Protein AF-A0A7G2C3U4-F1 (afdb_monomer_lite)

InterPro domains:
  IPR032727 Flagellar C1a complex subunit C1a-32 [PF14769] (6-102)
  IPR032727 Flagellar C1a complex subunit C1a-32 [PTHR28457] (1-211)

pLDDT: mean 83.48, std 14.27, range [34.28, 95.75]

Radius of gyration: 36.9 Å; chains: 1; bounding box: 102×86×63 Å

Foldseek 3Di:
DVVLVVLLVLCVVVVHDPLLSVVLSVLVVVLLVCCQVVVDDLVRSVVSSVVVVVQAQDDDPPRYDNRDDPVRSVSSSVVCVVPVSVCVVVSNVPRHDDDDDDDDDDDVVVVPPPPDPDDDPVPDDPPVVVVVVVVVVVVVVVVVVVVVVVVVVVVVVVVVVCVVDPNPPPDDPVRNVVVVVVVVVVVVVVVVVVVVVVVVVVVVVVVCVVVVPDDDDDDDDDDDD

Organism: NCBI:txid59799

Sequence (225 aa):
MDLLSHLILFAKAHQMSAEKTSTLVALVREVHLVSMEKRYTRVASYDHLRALMIQHSVPRPPFCAAIFDVTDVQDIDEYLLSTYYRHYKLYAYVFMKPQTLTVKSLTVEAITESPPPLPALSTAIPEEEWRTKMEERERGKEEARIEQFLKESEKLEEARRREAGLNNGDYSDGVKEQLESIRSAVQAKSLDRLDQIEQKLSEIEAQVKETGGGNKPMSKAGKKK

Structure (mmCIF, N/CA/C/O backbone):
data_AF-A0A7G2C3U4-F1
#
_entry.id   AF-A0A7G2C3U4-F1
#
loop_
_atom_site.group_PDB
_atom_site.id
_atom_site.type_symbol
_atom_site.label_atom_id
_atom_site.label_alt_id
_atom_site.label_comp_id
_atom_site.label_asym_id
_atom_site.label_entity_id
_atom_site.label_seq_id
_atom_site.pdbx_PDB_ins_code
_atom_site.Cartn_x
_atom_site.Cartn_y
_atom_site.Cartn_z
_atom_site.occupancy
_atom_site.B_iso_or_equiv
_atom_site.auth_seq_id
_atom_site.auth_comp_id
_atom_site.auth_asym_id
_atom_site.auth_atom_id
_atom_site.pdbx_PDB_model_num
ATOM 1 N N . MET A 1 1 ? -6.077 20.995 6.882 1.00 58.97 1 MET A N 1
ATOM 2 C CA . MET A 1 1 ? -6.745 21.133 8.193 1.00 58.97 1 MET A CA 1
ATOM 3 C C . MET A 1 1 ? -8.174 20.629 8.158 1.00 58.97 1 MET A C 1
ATOM 5 O O . MET A 1 1 ? -8.548 19.921 9.078 1.00 58.97 1 MET A O 1
ATOM 9 N N . ASP A 1 2 ? -8.918 20.888 7.081 1.00 83.31 2 ASP A N 1
ATOM 10 C CA . ASP A 1 2 ? -10.341 20.545 7.030 1.00 83.31 2 ASP A CA 1
ATOM 11 C C . ASP A 1 2 ? -10.654 19.032 7.065 1.00 83.31 2 ASP A C 1
ATOM 13 O O . ASP A 1 2 ? -11.657 18.605 7.621 1.00 83.31 2 ASP A O 1
ATOM 17 N N . LEU A 1 3 ? -9.758 18.180 6.551 1.00 87.62 3 LEU A N 1
ATOM 18 C CA . LEU A 1 3 ? -9.926 16.721 6.622 1.00 87.62 3 LEU A CA 1
ATOM 19 C C . LEU A 1 3 ? -10.006 16.205 8.070 1.00 87.62 3 LEU A C 1
ATOM 21 O O . LEU A 1 3 ? -10.858 15.384 8.392 1.00 87.62 3 LEU A O 1
ATOM 25 N N . LEU A 1 4 ? -9.112 16.680 8.944 1.00 90.81 4 LEU A N 1
ATOM 26 C CA . LEU A 1 4 ? -9.012 16.177 10.316 1.00 90.81 4 LEU A CA 1
ATOM 27 C C . LEU A 1 4 ? -10.152 16.702 11.195 1.00 90.81 4 LEU A C 1
ATOM 29 O O . LEU A 1 4 ? -10.641 15.969 12.049 1.00 90.81 4 LEU A O 1
ATOM 33 N N . SER A 1 5 ? -10.617 17.936 10.970 1.00 92.31 5 SER A N 1
ATOM 34 C CA . SER A 1 5 ? -11.796 18.470 11.663 1.00 92.31 5 SER A CA 1
ATOM 35 C C . SER A 1 5 ? -13.056 17.681 11.314 1.00 92.31 5 SER A C 1
ATOM 37 O O . SER A 1 5 ? -13.796 17.295 12.217 1.00 92.31 5 SER A O 1
ATOM 39 N N . HIS A 1 6 ? -13.273 17.380 10.032 1.00 92.50 6 HIS A N 1
ATOM 40 C CA . HIS A 1 6 ? -14.411 16.570 9.595 1.00 92.50 6 HIS A CA 1
ATOM 41 C C . HIS A 1 6 ? -14.351 15.132 10.129 1.00 92.50 6 HIS A C 1
ATOM 43 O O . HIS A 1 6 ? -15.380 14.596 10.534 1.00 92.50 6 HIS A O 1
ATOM 49 N N . LEU A 1 7 ? -13.155 14.545 10.232 1.00 93.56 7 LEU A N 1
ATOM 50 C CA . LEU A 1 7 ? -12.956 13.217 10.818 1.00 93.56 7 LEU A CA 1
ATOM 51 C C . LEU A 1 7 ? -13.330 13.174 12.311 1.00 93.56 7 LEU A C 1
ATOM 53 O O . LEU A 1 7 ? -13.982 12.236 12.763 1.00 93.56 7 LEU A O 1
ATOM 57 N N . ILE A 1 8 ? -12.973 14.211 13.077 1.00 94.12 8 ILE A N 1
ATOM 58 C CA . ILE A 1 8 ? -13.351 14.324 14.496 1.00 94.12 8 ILE A CA 1
ATOM 59 C C . ILE A 1 8 ? -14.867 14.523 14.643 1.00 94.12 8 ILE A C 1
ATOM 61 O O . ILE A 1 8 ? -15.481 13.951 15.543 1.00 94.12 8 ILE A O 1
ATOM 65 N N . LEU A 1 9 ? -15.491 15.307 13.756 1.00 94.50 9 LEU A N 1
ATOM 66 C CA . LEU A 1 9 ? -16.949 15.469 13.734 1.00 94.50 9 LEU A CA 1
ATOM 67 C C . LEU A 1 9 ? -17.663 14.146 13.431 1.00 94.50 9 LEU A C 1
ATOM 69 O O . LEU A 1 9 ? -18.648 13.829 14.094 1.00 94.50 9 LEU A O 1
ATOM 73 N N . PHE A 1 10 ? -17.144 13.363 12.484 1.00 94.62 10 PHE A N 1
ATOM 74 C CA . PHE A 1 10 ? -17.640 12.022 12.174 1.00 94.62 10 PHE A CA 1
ATOM 75 C C . PHE A 1 10 ? -17.552 11.089 13.390 1.00 94.62 10 PHE A C 1
ATOM 77 O O . PHE A 1 10 ? -18.560 10.491 13.773 1.00 94.62 10 PHE A O 1
ATOM 84 N N . ALA A 1 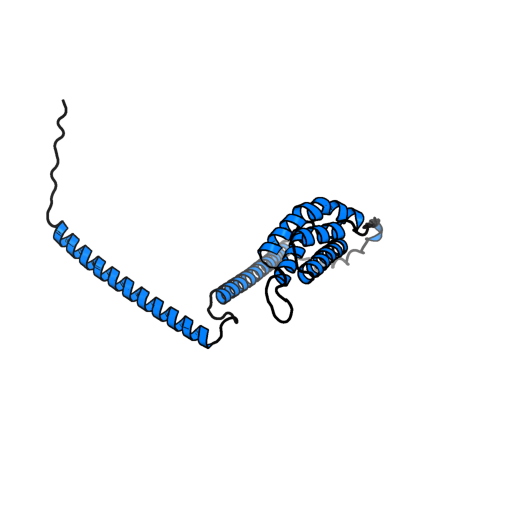11 ? -16.391 11.042 14.051 1.00 93.88 11 ALA A N 1
ATOM 85 C CA . ALA A 1 11 ? -16.186 10.224 15.245 1.00 93.88 11 ALA A CA 1
ATOM 86 C C . ALA A 1 11 ? -17.130 10.629 16.392 1.00 93.88 11 ALA A C 1
ATOM 88 O O . ALA A 1 11 ? -17.684 9.776 17.084 1.00 93.88 11 ALA A O 1
ATOM 89 N N . LYS A 1 12 ? -17.388 11.935 16.551 1.00 93.94 12 LYS A N 1
ATOM 90 C CA . LYS A 1 12 ? -18.366 12.447 17.520 1.00 93.94 12 LYS A CA 1
ATOM 91 C C . LYS A 1 12 ? -19.803 12.049 17.165 1.00 93.94 12 LYS A C 1
ATOM 93 O O . LYS A 1 12 ? -20.569 11.722 18.067 1.00 93.94 12 LYS A O 1
ATOM 98 N N . ALA A 1 13 ? -20.172 12.070 15.883 1.00 94.25 13 ALA A N 1
ATOM 99 C CA . ALA A 1 13 ? -21.500 11.656 15.426 1.00 94.25 13 ALA A CA 1
ATOM 100 C C . ALA A 1 13 ? -21.762 10.161 15.688 1.00 94.25 13 ALA A C 1
ATOM 102 O O . ALA A 1 13 ? -22.868 9.805 16.084 1.00 94.25 13 ALA A O 1
ATOM 103 N N . HIS A 1 14 ? -20.730 9.322 15.556 1.00 92.25 14 HIS A N 1
ATOM 104 C CA . HIS A 1 14 ? -20.787 7.878 15.822 1.00 92.25 14 HIS A CA 1
ATOM 105 C C . HIS A 1 14 ? -20.496 7.521 17.290 1.00 92.25 14 HIS A C 1
ATOM 107 O O . HIS A 1 14 ? -20.355 6.351 17.623 1.00 92.25 14 HIS A O 1
ATOM 113 N N . GLN A 1 15 ? -20.411 8.519 18.184 1.00 92.12 15 GLN A N 1
ATOM 114 C CA . GLN A 1 15 ? -20.199 8.332 19.629 1.00 92.12 15 GLN A CA 1
ATOM 115 C C . GLN A 1 15 ? -18.952 7.486 19.953 1.00 92.12 15 GLN A C 1
ATOM 117 O O . GLN A 1 15 ? -18.913 6.758 20.946 1.00 92.12 15 GLN A O 1
ATOM 122 N N . MET A 1 16 ? -17.910 7.595 19.122 1.00 90.75 16 MET A N 1
ATOM 123 C CA . MET A 1 16 ? -16.674 6.839 19.298 1.00 90.75 16 MET A CA 1
ATOM 124 C C . MET A 1 16 ? -15.935 7.275 20.568 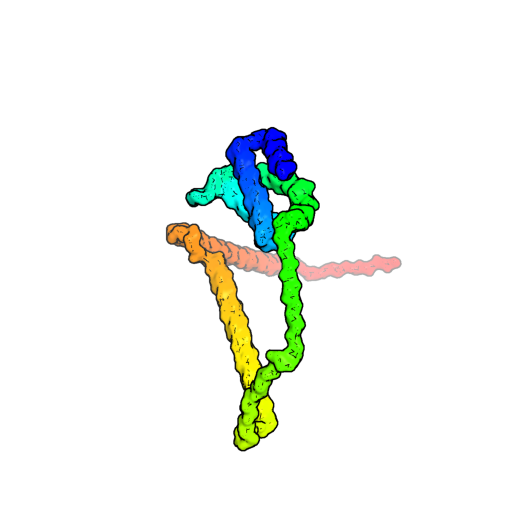1.00 90.75 16 MET A C 1
ATOM 126 O O . MET A 1 16 ? -15.944 8.449 20.949 1.00 90.75 16 MET A O 1
ATOM 130 N N . SER A 1 17 ? -15.241 6.334 21.213 1.00 93.19 17 SER A N 1
ATOM 131 C CA . SER A 1 17 ? -14.414 6.644 22.382 1.00 93.19 17 SER A CA 1
ATOM 132 C C . SER A 1 17 ? -13.259 7.588 22.019 1.00 93.19 17 SER A C 1
ATOM 134 O O . SER A 1 17 ? -12.861 7.722 20.855 1.00 93.19 17 SER A O 1
ATOM 136 N N . ALA A 1 18 ? -12.676 8.236 23.031 1.00 92.62 18 ALA A N 1
ATOM 137 C CA . ALA A 1 18 ? -11.508 9.093 22.832 1.00 92.62 18 ALA A CA 1
ATOM 138 C C . ALA A 1 18 ? -10.317 8.313 22.240 1.00 92.62 18 ALA A C 1
ATOM 140 O O . ALA A 1 18 ? -9.592 8.833 21.393 1.00 92.62 18 ALA A O 1
ATOM 141 N N . GLU A 1 19 ? -10.158 7.047 22.632 1.00 91.81 19 GLU A N 1
ATOM 142 C CA . GLU A 1 19 ? -9.115 6.149 22.127 1.00 91.81 19 GLU A CA 1
ATOM 143 C C . GLU A 1 19 ? -9.333 5.800 20.648 1.00 91.81 19 GLU A C 1
ATOM 145 O O . GLU A 1 19 ? -8.418 5.968 19.836 1.00 91.81 19 GLU A O 1
ATOM 150 N N . LYS A 1 20 ? -10.563 5.415 20.271 1.00 92.50 20 LYS A N 1
ATOM 151 C CA . LYS A 1 20 ? -10.964 5.153 18.874 1.00 92.50 20 LYS A CA 1
ATOM 152 C C . LYS A 1 20 ? -10.772 6.399 17.999 1.00 92.50 20 LYS A C 1
ATOM 154 O O . LYS A 1 20 ? -10.235 6.326 16.898 1.00 92.50 20 LYS A O 1
ATOM 159 N N . THR A 1 21 ? -11.132 7.574 18.513 1.00 93.75 21 THR A N 1
ATOM 160 C CA . THR A 1 21 ? -10.989 8.842 17.778 1.00 93.75 21 THR A CA 1
ATOM 161 C C . THR A 1 21 ? -9.521 9.224 17.569 1.00 93.75 21 THR A C 1
ATOM 163 O O . THR A 1 21 ? -9.123 9.588 16.463 1.00 93.75 21 THR A O 1
ATOM 166 N N . SER A 1 22 ? -8.698 9.129 18.619 1.00 93.75 22 SER A N 1
ATOM 167 C CA . SER A 1 22 ? -7.265 9.449 18.556 1.00 93.75 22 SER A CA 1
ATOM 168 C C . SER A 1 22 ? -6.531 8.547 17.561 1.00 93.75 22 SER A C 1
ATOM 170 O O . SER A 1 22 ? -5.775 9.019 16.709 1.00 93.75 22 SER A O 1
ATOM 172 N N . THR A 1 23 ? -6.815 7.246 17.620 1.00 93.06 23 THR A N 1
ATOM 173 C CA . THR A 1 23 ? -6.211 6.244 16.736 1.00 93.06 23 THR A CA 1
ATOM 174 C C . THR A 1 23 ? -6.651 6.422 15.289 1.00 93.06 23 THR A C 1
ATOM 176 O O . THR A 1 23 ? -5.799 6.391 14.406 1.00 93.06 23 THR A O 1
ATOM 179 N N . LEU A 1 24 ? -7.930 6.721 15.035 1.00 93.81 24 LEU A N 1
ATOM 180 C CA . LEU A 1 24 ? -8.442 7.019 13.694 1.00 93.81 24 LEU A CA 1
ATOM 181 C C . LEU A 1 24 ? -7.742 8.234 13.065 1.00 93.81 24 LEU A C 1
ATOM 183 O O . LEU A 1 24 ? -7.314 8.190 11.911 1.00 93.81 24 LEU A O 1
ATOM 187 N N . VAL A 1 25 ? -7.585 9.318 13.830 1.00 94.06 25 VAL A N 1
ATOM 188 C CA . VAL A 1 25 ? -6.883 10.527 13.371 1.00 94.06 25 VAL A CA 1
ATOM 189 C C . VAL A 1 25 ? -5.412 10.228 13.069 1.00 94.06 25 VAL A C 1
ATOM 191 O O . VAL A 1 25 ? -4.891 10.690 12.049 1.00 94.06 25 VAL A O 1
ATOM 194 N N . ALA A 1 26 ? -4.745 9.444 13.921 1.00 93.62 26 ALA A N 1
ATOM 195 C CA . ALA A 1 26 ? -3.361 9.028 13.710 1.00 93.62 26 ALA A CA 1
ATOM 196 C C . ALA A 1 26 ? -3.207 8.182 12.435 1.00 93.62 26 ALA A C 1
ATOM 198 O O . ALA A 1 26 ? -2.357 8.497 11.602 1.00 93.62 26 ALA A O 1
ATOM 199 N N . LEU A 1 27 ? -4.086 7.196 12.242 1.00 94.19 27 LEU A N 1
ATOM 200 C CA . LEU A 1 27 ? -4.165 6.328 11.064 1.00 94.19 27 LEU A CA 1
ATOM 201 C C . LEU A 1 27 ? -4.291 7.127 9.765 1.00 94.19 27 LEU A C 1
ATOM 203 O O . LEU A 1 27 ? -3.474 6.987 8.858 1.00 94.19 27 LEU A O 1
ATOM 207 N N . VAL A 1 28 ? -5.293 8.006 9.674 1.00 94.31 28 VAL A N 1
ATOM 208 C CA . VAL A 1 28 ? -5.545 8.791 8.454 1.00 94.31 28 VAL A CA 1
ATOM 209 C C . VAL A 1 28 ? -4.377 9.732 8.162 1.00 94.31 28 VAL A C 1
ATOM 211 O O . VAL A 1 28 ? -3.984 9.901 7.004 1.00 94.31 28 VAL A O 1
ATOM 214 N N . ARG A 1 29 ? -3.775 10.318 9.204 1.00 94.25 29 ARG A N 1
ATOM 215 C CA . ARG A 1 29 ? -2.576 11.150 9.067 1.00 94.25 29 ARG A CA 1
ATOM 216 C C . ARG A 1 29 ? -1.390 10.343 8.541 1.00 94.25 29 ARG A C 1
ATOM 218 O O . ARG A 1 29 ? -0.704 10.816 7.638 1.00 94.25 29 ARG A O 1
ATOM 225 N N . GLU A 1 30 ? -1.140 9.163 9.096 1.00 94.44 30 GLU A N 1
ATOM 226 C CA . GLU A 1 30 ? -0.053 8.282 8.671 1.00 94.44 30 GLU A CA 1
ATOM 227 C C . GLU A 1 30 ? -0.240 7.838 7.221 1.00 94.44 30 GLU A C 1
ATOM 229 O O . GLU A 1 30 ? 0.646 8.062 6.395 1.00 94.44 30 GLU A O 1
ATOM 234 N N . VAL A 1 31 ? -1.425 7.325 6.879 1.00 95.12 31 VAL A N 1
ATOM 235 C CA . VAL A 1 31 ? -1.770 6.922 5.512 1.00 95.12 31 VAL A CA 1
ATOM 236 C C . VAL A 1 31 ? -1.542 8.075 4.547 1.00 95.12 31 VAL A C 1
ATOM 238 O O . VAL A 1 31 ? -0.932 7.871 3.499 1.00 95.12 31 VAL A O 1
ATOM 241 N N . HIS A 1 32 ? -1.981 9.288 4.886 1.00 94.00 32 HIS A N 1
ATOM 242 C CA . HIS A 1 32 ? -1.766 10.457 4.041 1.00 94.00 32 HIS A CA 1
ATOM 243 C C . HIS A 1 32 ? -0.275 10.745 3.829 1.00 94.00 32 HIS A C 1
ATOM 245 O O . HIS A 1 32 ? 0.169 10.823 2.685 1.00 94.00 32 HIS A O 1
ATOM 251 N N . LEU A 1 33 ? 0.515 10.844 4.901 1.00 93.38 33 LEU A N 1
ATOM 252 C CA . LEU A 1 33 ? 1.947 11.145 4.806 1.00 93.38 33 LEU A CA 1
ATOM 253 C C . LEU A 1 33 ? 2.706 10.089 3.997 1.00 93.38 33 LEU A C 1
ATOM 255 O O . LEU A 1 33 ? 3.411 10.435 3.047 1.00 93.38 33 LEU A O 1
ATOM 259 N N . VAL A 1 34 ? 2.500 8.809 4.316 1.00 94.69 34 VAL A N 1
ATOM 260 C CA . VAL A 1 34 ? 3.146 7.685 3.627 1.00 94.69 34 VAL A CA 1
ATOM 261 C C . VAL A 1 34 ? 2.743 7.652 2.155 1.00 94.69 34 VAL A C 1
ATOM 263 O O . VAL A 1 34 ? 3.590 7.454 1.283 1.00 94.69 34 VAL A O 1
ATOM 266 N N . SER A 1 35 ? 1.466 7.896 1.856 1.00 93.88 35 SER A N 1
ATOM 267 C CA . SER A 1 35 ? 0.962 7.895 0.481 1.00 93.88 35 SER A CA 1
ATOM 268 C C . SER A 1 35 ? 1.570 9.016 -0.363 1.00 93.88 35 SER A C 1
ATOM 270 O O . SER A 1 35 ? 1.871 8.797 -1.538 1.00 93.88 35 SER A O 1
ATOM 272 N N . MET A 1 36 ? 1.774 10.201 0.219 1.00 92.56 36 MET A N 1
ATOM 273 C CA . MET A 1 36 ? 2.379 11.337 -0.484 1.00 92.56 36 MET A CA 1
ATOM 274 C C . MET A 1 36 ? 3.892 11.167 -0.659 1.00 92.56 36 MET A C 1
ATOM 276 O O . MET A 1 36 ? 4.426 11.497 -1.718 1.00 92.56 36 MET A O 1
ATOM 280 N N . GLU A 1 37 ? 4.582 10.609 0.339 1.00 92.00 37 GLU A N 1
ATOM 281 C CA . GLU A 1 37 ? 6.023 10.349 0.280 1.00 92.00 37 GLU A CA 1
ATOM 282 C C . GLU A 1 37 ? 6.368 9.242 -0.725 1.00 92.00 37 GLU A C 1
ATOM 284 O O . GLU A 1 37 ? 7.207 9.437 -1.607 1.00 92.00 37 GLU A O 1
ATOM 289 N N . LYS A 1 38 ? 5.681 8.098 -0.635 1.00 90.50 38 LYS A N 1
ATOM 290 C CA . LYS A 1 38 ? 5.918 6.925 -1.492 1.00 90.50 38 LYS A CA 1
ATOM 291 C C . LYS A 1 38 ? 5.208 6.997 -2.844 1.00 90.50 38 LYS A C 1
ATOM 293 O O . LYS A 1 38 ? 5.380 6.107 -3.671 1.00 90.50 38 LYS A O 1
ATOM 298 N N . ARG A 1 39 ? 4.424 8.053 -3.080 1.00 89.06 39 ARG A N 1
ATOM 299 C CA . ARG A 1 39 ? 3.608 8.262 -4.286 1.00 89.06 39 ARG A CA 1
ATOM 300 C C . ARG A 1 39 ? 2.655 7.104 -4.586 1.00 89.06 39 ARG A C 1
ATOM 302 O O . ARG A 1 39 ? 2.579 6.612 -5.711 1.00 89.06 39 ARG A O 1
ATOM 309 N N . TYR A 1 40 ? 1.906 6.677 -3.579 1.00 93.88 40 TYR A N 1
ATOM 310 C CA . TYR A 1 40 ? 0.926 5.614 -3.761 1.00 93.88 40 TYR A CA 1
ATOM 311 C C . TYR A 1 40 ? -0.210 6.029 -4.695 1.00 93.88 40 TYR A C 1
ATOM 313 O O . TYR A 1 40 ? -0.718 7.155 -4.659 1.00 93.88 40 TYR A O 1
ATOM 321 N N . THR A 1 41 ? -0.650 5.075 -5.515 1.00 93.62 41 THR A N 1
ATOM 322 C CA . THR A 1 41 ? -1.921 5.182 -6.231 1.00 93.62 41 THR A CA 1
ATOM 323 C C . THR A 1 41 ? -3.075 5.139 -5.229 1.00 93.62 41 THR A C 1
ATOM 325 O O . THR A 1 41 ? -2.911 4.700 -4.091 1.00 93.62 41 THR A O 1
ATOM 328 N N . ARG A 1 42 ? -4.269 5.584 -5.642 1.00 93.69 42 ARG A N 1
ATOM 329 C CA . ARG A 1 42 ? -5.472 5.549 -4.788 1.00 93.69 42 ARG A CA 1
ATOM 330 C C . ARG A 1 42 ? -5.707 4.153 -4.200 1.00 93.69 42 ARG A C 1
ATOM 332 O O . ARG A 1 42 ? -6.004 4.041 -3.019 1.00 93.69 42 ARG A O 1
ATOM 339 N N . VAL A 1 43 ? -5.540 3.122 -5.030 1.00 94.88 43 VAL A N 1
ATOM 340 C CA . VAL A 1 43 ? -5.721 1.715 -4.649 1.00 94.88 43 VAL A CA 1
ATOM 341 C C . VAL A 1 43 ? -4.646 1.286 -3.652 1.00 94.88 43 VAL A C 1
ATOM 343 O O . VAL A 1 43 ? -4.987 0.842 -2.569 1.00 94.88 43 VAL A O 1
ATOM 346 N N . ALA A 1 44 ? -3.365 1.547 -3.935 1.00 95.25 44 ALA A N 1
ATOM 347 C CA . ALA A 1 44 ? -2.280 1.185 -3.018 1.00 95.25 44 ALA A CA 1
ATOM 348 C C . ALA A 1 44 ? -2.376 1.901 -1.654 1.00 95.25 44 ALA A C 1
ATOM 350 O O . ALA A 1 44 ? -2.059 1.328 -0.615 1.00 95.25 44 ALA A O 1
ATOM 351 N N . SER A 1 45 ? -2.839 3.155 -1.642 1.00 95.62 45 SER A N 1
ATOM 352 C CA . SER A 1 45 ? -3.111 3.901 -0.408 1.00 95.62 45 SER A CA 1
ATOM 353 C C . SER A 1 45 ? -4.262 3.287 0.391 1.00 95.62 45 SER A C 1
ATOM 355 O O . SER A 1 45 ? -4.198 3.231 1.618 1.00 95.62 45 SER A O 1
ATOM 357 N N . TYR A 1 46 ? -5.301 2.812 -0.297 1.00 95.75 46 TYR A N 1
ATOM 358 C CA . TYR A 1 46 ? -6.428 2.119 0.318 1.00 95.75 46 TYR A CA 1
ATOM 359 C C . TYR A 1 46 ? -6.028 0.749 0.879 1.00 95.75 46 TYR A C 1
ATOM 361 O O . TYR A 1 46 ? -6.373 0.430 2.012 1.00 95.75 46 TYR A O 1
ATOM 369 N N . ASP A 1 47 ? -5.213 -0.017 0.153 1.00 95.62 47 ASP A N 1
ATOM 370 C CA . ASP A 1 47 ? -4.676 -1.292 0.639 1.00 95.62 47 ASP A CA 1
ATOM 371 C C . ASP A 1 47 ? -3.829 -1.096 1.905 1.00 95.62 47 ASP A C 1
ATOM 373 O O . ASP A 1 47 ? -3.909 -1.885 2.849 1.00 95.62 47 ASP A O 1
ATOM 377 N N . HIS A 1 48 ? -3.060 -0.004 1.963 1.00 95.25 48 HIS A N 1
ATOM 378 C CA . HIS A 1 48 ? -2.291 0.352 3.150 1.00 95.25 48 HIS A CA 1
ATOM 379 C C . HIS A 1 48 ? -3.185 0.720 4.341 1.00 95.25 48 HIS A C 1
ATOM 381 O O . HIS A 1 48 ? -2.952 0.224 5.444 1.00 95.25 48 HIS A O 1
ATOM 387 N N . LEU A 1 49 ? -4.227 1.531 4.122 1.00 94.69 49 LEU A N 1
ATOM 388 C CA . LEU A 1 49 ? -5.226 1.829 5.150 1.00 94.69 49 LEU A CA 1
ATOM 389 C C . LEU A 1 49 ? -5.873 0.542 5.665 1.00 94.69 49 LEU A C 1
ATOM 391 O O . LEU A 1 49 ? -5.925 0.328 6.872 1.00 94.69 49 LEU A O 1
ATOM 395 N N . ARG A 1 50 ? -6.312 -0.339 4.762 1.00 93.81 50 ARG A N 1
ATOM 396 C CA . ARG A 1 50 ? -6.951 -1.608 5.113 1.00 93.81 50 ARG A CA 1
ATOM 397 C C . ARG A 1 50 ? -6.035 -2.488 5.961 1.00 93.81 50 ARG A C 1
ATOM 399 O O . ARG A 1 50 ? -6.488 -3.065 6.946 1.00 93.81 50 ARG A O 1
ATOM 406 N N . ALA A 1 51 ? -4.749 -2.565 5.620 1.00 92.31 51 ALA A N 1
ATOM 407 C CA . ALA A 1 51 ? -3.770 -3.307 6.407 1.00 92.31 51 ALA A CA 1
ATOM 408 C C . ALA A 1 51 ? -3.647 -2.756 7.837 1.00 92.31 51 ALA A C 1
ATOM 410 O O . ALA A 1 51 ? -3.682 -3.531 8.793 1.00 92.31 51 ALA A O 1
ATOM 411 N N . LEU A 1 52 ? -3.561 -1.431 7.993 1.00 91.75 52 LEU A N 1
ATOM 412 C CA . LEU A 1 52 ? -3.484 -0.795 9.309 1.00 91.75 52 LEU A CA 1
ATOM 413 C C . LEU A 1 52 ? -4.796 -0.963 10.098 1.00 91.75 52 LEU A C 1
ATOM 415 O O . LEU A 1 52 ? -4.767 -1.282 11.284 1.00 91.75 52 LEU A O 1
ATOM 419 N N . MET A 1 53 ? -5.959 -0.838 9.452 1.00 91.62 53 MET A N 1
ATOM 420 C CA . MET A 1 53 ? -7.255 -1.073 10.100 1.00 91.62 53 MET A CA 1
ATOM 421 C C . MET A 1 53 ? -7.367 -2.502 10.643 1.00 91.62 53 MET A C 1
ATOM 423 O O . MET A 1 53 ? -7.776 -2.687 11.787 1.00 91.62 53 MET A O 1
ATOM 427 N N . ILE A 1 54 ? -6.938 -3.512 9.877 1.00 89.44 54 ILE A N 1
ATOM 428 C CA . ILE A 1 54 ? -6.924 -4.911 10.336 1.00 89.44 54 ILE A CA 1
ATOM 429 C C . ILE A 1 54 ? -6.002 -5.078 11.550 1.00 89.44 54 ILE A C 1
ATOM 431 O O . ILE A 1 54 ? -6.378 -5.741 12.517 1.00 89.44 54 ILE A O 1
ATOM 435 N N . GLN A 1 55 ? -4.821 -4.452 11.535 1.00 88.00 55 GLN A N 1
ATOM 436 C CA . GLN A 1 55 ? -3.896 -4.484 12.672 1.00 88.00 55 GLN A CA 1
ATOM 437 C C . GLN A 1 55 ? -4.526 -3.886 13.933 1.00 88.00 55 GLN A C 1
ATOM 439 O O . GLN A 1 55 ? -4.390 -4.454 15.008 1.00 88.00 55 GLN A O 1
ATOM 444 N N . HIS A 1 56 ? -5.266 -2.784 13.817 1.00 87.81 56 HIS A N 1
ATOM 445 C CA . HIS A 1 56 ? -5.906 -2.149 14.969 1.00 87.81 56 HIS A CA 1
ATOM 446 C C . HIS A 1 56 ? -7.241 -2.780 15.388 1.00 87.81 56 HIS A C 1
ATOM 448 O O . HIS A 1 56 ? -7.736 -2.442 16.460 1.00 87.81 56 HIS A O 1
ATOM 454 N N . SER A 1 57 ? -7.799 -3.708 14.606 1.00 88.44 57 SER A N 1
ATOM 455 C CA . SER A 1 57 ? -9.069 -4.389 14.920 1.00 88.44 57 SER A CA 1
ATOM 456 C C . SER A 1 57 ? -8.872 -5.779 15.536 1.00 88.44 57 SER A C 1
ATOM 458 O O . SER A 1 57 ? -9.711 -6.250 16.295 1.00 88.44 57 SER A O 1
ATOM 460 N N . VAL A 1 58 ? -7.760 -6.459 15.235 1.00 84.12 58 VAL A N 1
ATOM 461 C CA . VAL A 1 58 ? -7.501 -7.822 15.730 1.00 84.12 58 VAL A CA 1
ATOM 462 C C . VAL A 1 58 ? -6.620 -7.786 16.986 1.00 84.12 58 VAL A C 1
ATOM 464 O O . VAL A 1 58 ? -5.545 -7.181 16.955 1.00 84.12 58 VAL A O 1
ATOM 467 N N . PRO A 1 59 ? -7.004 -8.467 18.085 1.00 80.00 59 PRO A N 1
ATOM 468 C CA . PRO A 1 59 ? -6.165 -8.554 19.275 1.00 80.00 59 PRO A CA 1
ATOM 469 C C . PRO A 1 59 ? -4.938 -9.416 18.978 1.00 80.00 59 PRO A C 1
ATOM 471 O O . PRO A 1 59 ? -5.045 -10.615 18.718 1.00 80.00 59 PRO A O 1
ATOM 474 N N . ARG A 1 60 ? -3.753 -8.802 19.019 1.00 76.69 60 ARG A N 1
ATOM 475 C CA . ARG A 1 60 ? -2.470 -9.499 18.876 1.00 76.69 60 ARG A CA 1
ATOM 476 C C . ARG A 1 60 ? -1.457 -8.912 19.869 1.00 76.69 60 ARG A C 1
ATOM 478 O O . ARG A 1 60 ? -0.715 -7.990 19.517 1.00 76.69 60 ARG A O 1
ATOM 485 N N . PRO A 1 61 ? -1.414 -9.408 21.120 1.00 71.38 61 PRO A N 1
ATOM 486 C CA . PRO A 1 61 ? -0.345 -9.045 22.055 1.00 71.38 61 PRO A CA 1
ATOM 487 C C . PRO A 1 61 ? 1.004 -9.455 21.432 1.00 71.38 61 PRO A C 1
ATOM 489 O O . PRO A 1 61 ? 1.057 -10.570 20.908 1.00 71.38 61 PRO A O 1
ATOM 492 N N . PRO A 1 62 ? 2.094 -8.652 21.423 1.00 75.44 62 PRO A N 1
ATOM 493 C CA . PRO A 1 62 ? 2.380 -7.353 22.061 1.00 75.44 62 PRO A CA 1
ATOM 494 C C . PRO A 1 62 ? 2.173 -6.089 21.186 1.00 75.44 62 PRO A C 1
ATOM 496 O O . PRO A 1 62 ? 2.570 -5.002 21.599 1.00 75.44 62 PRO A O 1
ATOM 499 N N . PHE A 1 63 ? 1.603 -6.200 19.982 1.00 66.94 63 PHE A N 1
ATOM 500 C CA . PHE A 1 63 ? 1.618 -5.113 18.985 1.00 66.94 63 PHE A CA 1
ATOM 501 C C . PHE A 1 63 ? 0.261 -4.421 18.763 1.00 66.94 63 PHE A C 1
ATOM 503 O O . PHE A 1 63 ? 0.234 -3.277 18.315 1.00 66.94 63 PHE A O 1
ATOM 510 N N . CYS A 1 64 ? -0.863 -5.083 19.062 1.00 68.00 64 CYS A N 1
ATOM 511 C CA . CYS A 1 64 ? -2.196 -4.627 18.650 1.00 68.00 64 CYS A CA 1
ATOM 512 C C . CYS A 1 64 ? -3.240 -4.770 19.769 1.00 68.00 64 CYS A C 1
ATOM 514 O O . CYS A 1 64 ? -3.424 -5.863 20.309 1.00 68.00 64 CYS A O 1
ATOM 516 N N . ALA A 1 65 ? -3.955 -3.680 20.072 1.00 69.81 65 ALA A N 1
ATOM 517 C CA . ALA A 1 65 ? -4.881 -3.576 21.206 1.00 69.81 65 ALA A CA 1
ATOM 518 C C . ALA A 1 65 ? -6.383 -3.733 20.863 1.00 69.81 65 ALA A C 1
ATOM 520 O O . ALA A 1 65 ? -7.201 -3.376 21.697 1.00 69.81 65 ALA A O 1
ATOM 521 N N . ALA A 1 66 ? -6.754 -4.261 19.683 1.00 83.06 66 ALA A N 1
ATOM 522 C CA . ALA A 1 66 ? -8.160 -4.464 19.265 1.00 83.06 66 ALA A CA 1
ATOM 523 C C . ALA A 1 66 ? -9.077 -3.266 19.583 1.00 83.06 66 ALA A C 1
ATOM 525 O O . ALA A 1 66 ? -10.034 -3.362 20.344 1.00 83.06 66 ALA A O 1
ATOM 526 N N . ILE A 1 67 ? -8.715 -2.108 19.036 1.00 87.62 67 ILE A N 1
ATOM 527 C CA . ILE A 1 67 ? -9.325 -0.817 19.360 1.00 87.62 67 ILE A CA 1
ATOM 528 C C . ILE A 1 67 ? -10.637 -0.628 18.599 1.00 87.62 67 ILE A C 1
ATOM 530 O O . ILE A 1 67 ? -11.542 0.017 19.118 1.00 87.62 67 ILE A O 1
ATOM 534 N N . PHE A 1 68 ? -10.740 -1.166 17.382 1.00 90.94 68 PHE A N 1
ATOM 535 C CA . PHE A 1 68 ? -11.925 -1.034 16.535 1.00 90.94 68 PHE A CA 1
ATOM 536 C C . PHE A 1 68 ? -12.736 -2.323 16.475 1.00 90.94 68 PHE A C 1
ATOM 538 O O . PHE A 1 68 ? -12.178 -3.410 16.313 1.00 90.94 68 PHE A O 1
ATOM 545 N N . ASP A 1 69 ? -14.057 -2.166 16.527 1.00 91.00 69 ASP A N 1
ATOM 546 C CA . ASP A 1 69 ? -15.005 -3.239 16.250 1.00 91.00 69 ASP A CA 1
ATOM 547 C C . ASP A 1 69 ? -15.290 -3.340 14.745 1.00 91.00 69 ASP A C 1
ATOM 549 O O . ASP A 1 69 ? -15.037 -2.417 13.970 1.00 91.00 69 ASP A O 1
ATOM 553 N N . VAL A 1 70 ? -15.865 -4.464 14.311 1.00 90.38 70 VAL A N 1
ATOM 554 C CA . VAL A 1 70 ? -16.174 -4.699 12.888 1.00 90.38 70 VAL A CA 1
ATOM 555 C C . VAL A 1 70 ? -17.152 -3.657 12.332 1.00 90.38 70 VAL A C 1
ATOM 557 O O . VAL A 1 70 ? -17.018 -3.259 11.177 1.00 90.38 70 VAL A O 1
ATOM 560 N N . THR A 1 71 ? -18.104 -3.193 13.144 1.00 91.56 71 THR A N 1
ATOM 561 C CA . THR A 1 71 ? -19.057 -2.137 12.766 1.00 91.56 71 THR A CA 1
ATOM 562 C C . THR A 1 71 ? -18.352 -0.803 12.556 1.00 91.56 71 THR A C 1
ATOM 564 O O . THR A 1 71 ? -18.530 -0.175 11.519 1.00 91.56 71 THR A O 1
ATOM 567 N N . ASP A 1 72 ? -17.461 -0.428 13.478 1.00 91.44 72 ASP A N 1
ATOM 568 C CA . ASP A 1 72 ? -16.698 0.819 13.382 1.00 91.44 72 ASP A CA 1
ATOM 569 C C . ASP A 1 72 ? -15.849 0.849 12.110 1.00 91.44 72 ASP A C 1
ATOM 571 O O . ASP A 1 72 ? -15.753 1.871 11.436 1.00 91.44 72 ASP A O 1
ATOM 575 N N . VAL A 1 73 ? -15.227 -0.286 11.775 1.00 92.94 73 VAL A N 1
ATOM 576 C CA . VAL A 1 73 ? -14.408 -0.432 10.568 1.00 92.94 73 VAL A CA 1
ATOM 577 C C . VAL A 1 73 ? -15.238 -0.190 9.310 1.00 92.94 73 VAL A C 1
ATOM 579 O O . VAL A 1 73 ? -14.753 0.484 8.406 1.00 92.94 73 VAL A O 1
ATOM 582 N N . GLN A 1 74 ? -16.468 -0.706 9.248 1.00 93.81 74 GLN A N 1
ATOM 583 C CA . GLN A 1 74 ? -17.359 -0.503 8.101 1.00 93.81 74 GLN A CA 1
ATOM 584 C C . GLN A 1 74 ? -17.760 0.968 7.956 1.00 93.81 74 GLN A C 1
ATOM 586 O O . GLN A 1 74 ? -17.618 1.529 6.868 1.00 93.81 74 GLN A O 1
ATOM 591 N N . ASP A 1 75 ? -18.165 1.609 9.055 1.00 94.06 75 ASP A N 1
ATOM 592 C CA . ASP A 1 75 ? -18.575 3.017 9.053 1.00 94.06 75 ASP A CA 1
ATOM 593 C C . ASP A 1 75 ? -17.408 3.942 8.666 1.00 94.06 75 ASP A C 1
ATOM 595 O O . ASP A 1 75 ? -17.560 4.873 7.868 1.00 94.06 75 ASP A O 1
ATOM 599 N N . ILE A 1 76 ? -16.209 3.674 9.200 1.00 94.38 76 ILE A N 1
ATOM 600 C CA . ILE A 1 76 ? -14.987 4.410 8.854 1.00 94.38 76 ILE A CA 1
ATOM 601 C C . ILE A 1 76 ? -14.648 4.233 7.371 1.00 94.38 76 ILE A C 1
ATOM 603 O O . ILE A 1 76 ? -14.282 5.207 6.706 1.00 94.38 76 ILE A O 1
ATOM 607 N N . ASP A 1 77 ? -14.736 3.007 6.856 1.00 94.69 77 ASP A N 1
ATOM 608 C CA . ASP A 1 77 ? -14.382 2.688 5.474 1.00 94.69 77 ASP A CA 1
ATOM 609 C C . ASP A 1 77 ? -15.298 3.423 4.485 1.00 94.69 77 ASP A C 1
ATOM 611 O O . ASP A 1 77 ? -14.822 4.136 3.594 1.00 94.69 77 ASP A O 1
ATOM 615 N N . GLU A 1 78 ? -16.614 3.361 4.700 1.00 95.44 78 GLU A N 1
ATOM 616 C CA . GLU A 1 78 ? -17.596 4.071 3.877 1.00 95.44 78 GLU A CA 1
ATOM 617 C C . GLU A 1 78 ? -17.402 5.598 3.939 1.00 95.44 78 GLU A C 1
ATOM 619 O O . GLU A 1 78 ? -17.415 6.299 2.911 1.00 95.44 78 GLU A O 1
ATOM 624 N N . TYR A 1 79 ? -17.136 6.132 5.133 1.00 95.19 79 TYR A N 1
ATOM 625 C CA . TYR A 1 79 ? -16.861 7.552 5.316 1.00 95.19 79 TYR A CA 1
ATOM 626 C C . TYR A 1 79 ? -15.588 8.002 4.582 1.00 95.19 79 TYR A C 1
ATOM 628 O O . TYR A 1 79 ? -15.594 9.013 3.870 1.00 95.19 79 TYR A O 1
ATOM 636 N N . LEU A 1 80 ? -14.485 7.260 4.699 1.00 94.50 80 LEU A N 1
ATOM 637 C CA . LEU A 1 80 ? -13.220 7.616 4.050 1.00 94.50 80 LEU A CA 1
ATOM 638 C C . LEU A 1 80 ? -13.289 7.460 2.529 1.00 94.50 80 LEU A C 1
ATOM 640 O O . LEU A 1 80 ? -12.702 8.273 1.804 1.00 94.50 80 LEU A O 1
ATOM 644 N N . LEU A 1 81 ? -14.021 6.465 2.025 1.00 94.81 81 LEU A N 1
ATOM 645 C CA . LEU A 1 81 ? -14.242 6.281 0.591 1.00 94.81 81 LEU A CA 1
ATOM 646 C C . LEU A 1 81 ? -15.020 7.452 -0.024 1.00 94.81 81 LEU A C 1
ATOM 648 O O . LEU A 1 81 ? -14.653 7.939 -1.103 1.00 94.81 81 LEU A O 1
ATOM 652 N N . SER A 1 82 ? -16.052 7.932 0.673 1.00 93.50 82 SER A N 1
ATOM 653 C CA . SER A 1 82 ? -16.920 9.022 0.213 1.00 93.50 82 SER A CA 1
ATOM 654 C C . SER A 1 82 ? -16.293 10.417 0.348 1.00 93.50 82 SER A C 1
ATOM 656 O O . SER A 1 82 ? -16.591 11.298 -0.467 1.00 93.50 82 SER A O 1
ATOM 658 N N . THR A 1 83 ? -15.385 10.617 1.310 1.00 92.88 83 THR A N 1
ATOM 659 C CA . THR A 1 83 ? -14.749 11.916 1.591 1.00 92.88 83 THR A CA 1
ATOM 660 C C . THR A 1 83 ? -13.290 11.971 1.124 1.00 92.88 83 THR A C 1
ATOM 662 O O . THR A 1 83 ? -12.985 12.546 0.075 1.00 92.88 83 THR A O 1
ATOM 665 N N . TYR A 1 84 ? -12.373 11.352 1.866 1.00 93.56 84 TYR A N 1
ATOM 666 C CA . TYR A 1 84 ? -10.931 11.420 1.636 1.00 93.56 84 TYR A CA 1
ATOM 667 C C . TYR A 1 84 ? -10.536 10.859 0.267 1.00 93.56 84 TYR A C 1
ATOM 669 O O . TYR A 1 84 ? -9.925 11.552 -0.555 1.00 93.56 84 TYR A O 1
ATOM 677 N N . TYR A 1 85 ? -10.928 9.618 -0.027 1.00 94.81 85 TYR A N 1
ATOM 678 C CA . TYR A 1 85 ? -10.521 8.960 -1.264 1.00 94.81 85 TYR A CA 1
ATOM 679 C C . TYR A 1 85 ? -11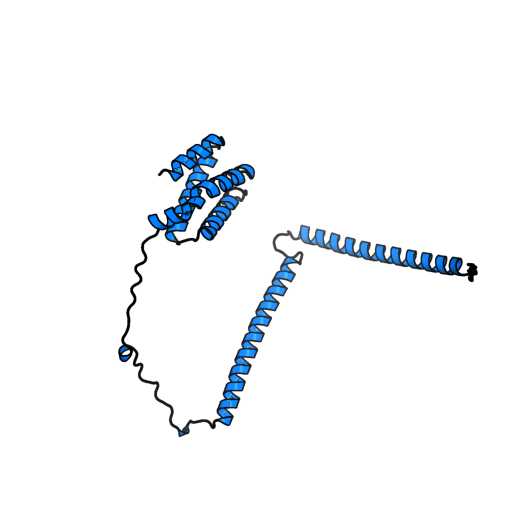.235 9.514 -2.489 1.00 94.81 85 TYR A C 1
ATOM 681 O O . TYR A 1 85 ? -10.705 9.382 -3.596 1.00 94.81 85 TYR A O 1
ATOM 689 N N . ARG A 1 86 ? -12.410 10.136 -2.342 1.00 94.19 86 ARG A N 1
ATOM 690 C CA . ARG A 1 86 ? -13.074 10.868 -3.432 1.00 94.19 86 ARG A CA 1
ATOM 691 C C . ARG A 1 86 ? -12.199 12.010 -3.952 1.00 94.19 86 ARG A C 1
ATOM 693 O O . ARG A 1 86 ? -12.138 12.235 -5.159 1.00 94.19 86 ARG A O 1
ATOM 700 N N . HIS A 1 87 ? -11.458 12.664 -3.059 1.00 92.19 87 HIS A N 1
ATOM 701 C CA . HIS A 1 87 ? -10.565 13.779 -3.378 1.00 92.19 87 HIS A CA 1
ATOM 702 C C . HIS A 1 87 ? -9.077 13.391 -3.390 1.00 92.19 87 HIS A C 1
ATOM 704 O O . HIS A 1 87 ? -8.209 14.260 -3.398 1.00 92.19 87 HIS A O 1
ATOM 710 N N . TYR A 1 88 ? -8.749 12.096 -3.482 1.00 93.75 88 TYR A N 1
ATOM 711 C CA . TYR A 1 88 ? -7.364 11.611 -3.420 1.00 93.75 88 TYR A CA 1
ATOM 712 C C . TYR A 1 88 ? -6.426 12.267 -4.448 1.00 93.75 88 TYR A C 1
ATOM 714 O O . TYR A 1 88 ? -5.290 12.609 -4.132 1.00 93.75 88 TYR A O 1
ATOM 722 N N . LYS A 1 89 ? -6.907 12.501 -5.677 1.00 92.50 89 LYS A N 1
ATOM 723 C CA . LYS A 1 89 ? -6.114 13.168 -6.726 1.00 92.50 89 LYS A CA 1
ATOM 724 C C . LYS A 1 89 ? -5.744 14.610 -6.366 1.00 92.50 89 LYS A C 1
ATOM 726 O O . LYS A 1 89 ? -4.653 15.046 -6.713 1.00 92.50 89 LYS A O 1
ATOM 731 N N . LEU A 1 90 ? -6.628 15.329 -5.670 1.00 92.25 90 LEU A N 1
ATOM 732 C CA . LEU A 1 90 ? -6.353 16.688 -5.202 1.00 92.25 90 LEU A CA 1
ATOM 733 C C . LEU A 1 90 ? -5.220 16.670 -4.174 1.00 92.25 90 LEU A C 1
ATOM 735 O O . LEU A 1 90 ? -4.280 17.450 -4.280 1.00 92.25 90 LEU A O 1
ATOM 739 N N . TYR A 1 91 ? -5.281 15.738 -3.220 1.00 92.00 91 TYR A N 1
ATOM 740 C CA . TYR A 1 91 ? -4.219 15.555 -2.236 1.00 92.00 91 TYR A CA 1
ATOM 741 C C . TYR A 1 91 ? -2.888 15.198 -2.901 1.00 92.00 91 TYR A C 1
ATOM 743 O O . TYR A 1 91 ? -1.883 15.849 -2.632 1.00 92.00 91 TYR A O 1
ATOM 751 N N . ALA A 1 92 ? -2.892 14.240 -3.828 1.00 91.81 92 ALA A N 1
ATOM 752 C CA . ALA A 1 92 ? -1.703 13.887 -4.595 1.00 91.81 92 ALA A CA 1
ATOM 753 C C . ALA A 1 92 ? -1.107 15.108 -5.313 1.00 91.81 92 ALA A C 1
ATOM 755 O O . ALA A 1 92 ? 0.092 15.336 -5.240 1.00 91.81 92 ALA A O 1
ATOM 756 N N . TYR A 1 93 ? -1.938 15.942 -5.939 1.00 90.75 93 TYR A N 1
ATOM 757 C CA . TYR A 1 93 ? -1.462 17.128 -6.647 1.00 90.75 93 TYR A CA 1
ATOM 758 C C . TYR A 1 93 ? -0.824 18.179 -5.724 1.00 90.75 93 TYR A C 1
ATOM 760 O O . TYR A 1 93 ? 0.205 18.752 -6.068 1.00 90.75 93 TYR A O 1
ATOM 768 N N . VAL A 1 94 ? -1.418 18.434 -4.555 1.00 91.56 94 VAL A N 1
ATOM 769 C CA . VAL A 1 94 ? -0.959 19.491 -3.635 1.00 91.56 94 VAL A CA 1
ATOM 770 C C . VAL A 1 94 ? 0.246 19.054 -2.798 1.00 91.56 94 VAL A C 1
ATOM 772 O O . VAL A 1 94 ? 1.120 19.869 -2.514 1.00 91.56 94 VAL A O 1
ATOM 775 N N . PHE A 1 95 ? 0.294 17.786 -2.382 1.00 91.06 95 PHE A N 1
ATOM 776 C CA . PHE A 1 95 ? 1.268 17.303 -1.399 1.00 91.06 95 PHE A CA 1
ATOM 777 C C . PHE A 1 95 ? 2.415 16.479 -2.001 1.00 91.06 95 PHE A C 1
ATOM 779 O O . PHE A 1 95 ? 3.414 16.247 -1.315 1.00 91.06 95 PHE A O 1
ATOM 786 N N . MET A 1 96 ? 2.331 16.040 -3.263 1.00 89.19 96 MET A N 1
ATOM 787 C CA . MET A 1 96 ? 3.461 15.364 -3.904 1.00 89.19 96 MET A CA 1
ATOM 788 C C . MET A 1 96 ? 4.581 16.348 -4.240 1.00 89.19 96 MET A C 1
ATOM 790 O O . MET A 1 96 ? 4.364 17.424 -4.794 1.00 89.19 96 MET A O 1
ATOM 794 N N . LYS A 1 97 ? 5.823 15.931 -3.975 1.00 84.19 97 LYS A N 1
ATOM 795 C CA . LYS A 1 97 ? 7.005 16.685 -4.404 1.00 84.19 97 LYS A CA 1
ATOM 796 C C . LYS A 1 97 ? 7.101 16.680 -5.937 1.00 84.19 97 LYS A C 1
ATOM 798 O O . LYS A 1 97 ? 7.056 15.578 -6.513 1.00 84.19 97 LYS A O 1
ATOM 803 N N . PRO A 1 98 ? 7.296 17.849 -6.582 1.00 81.00 98 PRO A N 1
ATOM 804 C CA . PRO A 1 98 ? 7.463 17.929 -8.028 1.00 81.00 98 PRO A CA 1
ATOM 805 C C . PRO A 1 98 ? 8.660 17.078 -8.463 1.00 81.00 98 PRO A C 1
ATOM 807 O O . PRO A 1 98 ? 9.700 17.066 -7.802 1.00 81.00 98 PRO A O 1
ATOM 810 N N . GLN A 1 99 ? 8.501 16.332 -9.555 1.00 78.56 99 GLN A N 1
ATOM 811 C CA . GLN A 1 99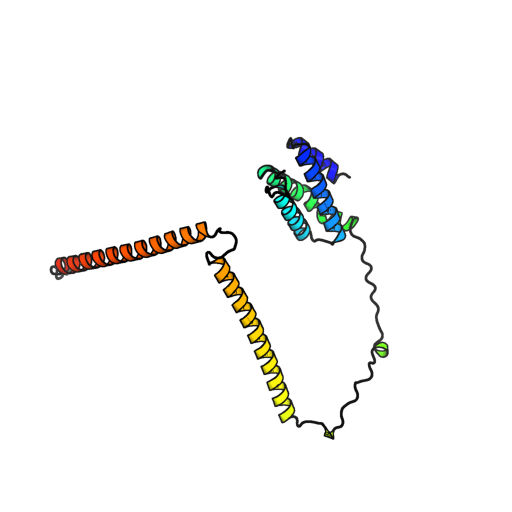 ? 9.599 15.600 -10.178 1.00 78.56 99 GLN A CA 1
ATOM 812 C C . GLN A 1 99 ? 10.138 16.419 -11.344 1.00 78.56 99 GLN A C 1
ATOM 814 O O . GLN A 1 99 ? 9.437 16.642 -12.328 1.00 78.56 99 GLN A O 1
ATOM 819 N N . THR A 1 100 ? 11.395 16.835 -11.243 1.00 83.50 100 THR A N 1
ATOM 820 C CA . THR A 1 100 ? 12.125 17.403 -12.375 1.00 83.50 100 THR A CA 1
ATOM 821 C C . THR A 1 100 ? 12.869 16.264 -13.058 1.00 83.50 100 THR A C 1
ATOM 823 O O . THR A 1 100 ? 13.805 15.699 -12.492 1.00 83.50 100 THR A O 1
ATOM 826 N N . LEU A 1 101 ? 12.426 15.887 -14.256 1.00 85.00 101 LEU A N 1
ATOM 827 C CA . LEU A 1 101 ? 13.098 14.879 -15.070 1.00 85.00 101 LEU A CA 1
ATOM 828 C C . LEU A 1 101 ? 14.146 15.589 -15.931 1.00 85.00 101 LEU A C 1
ATOM 830 O O . LEU A 1 101 ? 13.812 16.292 -16.882 1.00 85.00 101 LEU A O 1
ATOM 834 N N . THR A 1 102 ? 15.421 15.444 -15.573 1.00 83.81 102 THR A N 1
ATOM 835 C CA . THR A 1 102 ? 16.521 16.024 -16.351 1.00 83.81 102 THR A CA 1
ATOM 836 C C . THR A 1 102 ? 16.913 15.053 -17.457 1.00 83.81 102 THR A C 1
ATOM 838 O O . THR A 1 102 ? 17.679 14.118 -17.229 1.00 83.81 102 THR A O 1
ATOM 841 N N . VAL A 1 103 ? 16.389 15.271 -18.662 1.00 86.12 103 VAL A N 1
ATOM 842 C CA . VAL A 1 103 ? 16.807 14.523 -19.853 1.00 86.12 103 VAL A CA 1
ATOM 843 C C . VAL A 1 103 ? 18.105 15.133 -20.372 1.00 86.12 103 VAL A C 1
ATOM 845 O O . VAL A 1 103 ? 18.147 16.307 -20.732 1.00 86.12 103 VAL A O 1
ATOM 848 N N . LYS A 1 104 ? 19.175 14.337 -20.404 1.00 83.56 104 LYS A N 1
ATOM 849 C CA . LYS A 1 104 ? 20.431 14.703 -21.062 1.00 83.56 104 LYS A CA 1
ATOM 850 C C . LYS A 1 104 ? 20.508 13.948 -22.381 1.00 83.56 104 LYS A C 1
ATOM 852 O O . LYS A 1 104 ? 20.632 12.728 -22.379 1.00 83.56 104 LYS A O 1
ATOM 857 N N . SER A 1 105 ? 20.430 14.661 -23.496 1.00 80.56 105 SER A N 1
ATOM 858 C CA . SER A 1 105 ? 20.781 14.102 -24.798 1.00 80.56 105 SER A CA 1
ATOM 859 C C . SER A 1 105 ? 22.303 14.072 -24.910 1.00 80.56 105 SER A C 1
ATOM 861 O O . SER A 1 105 ? 22.939 15.125 -24.946 1.00 80.56 105 SER A O 1
ATOM 863 N N . LEU A 1 106 ? 22.887 12.877 -24.927 1.00 77.94 106 LEU A N 1
ATOM 864 C CA . LEU A 1 106 ? 24.296 12.694 -25.260 1.00 77.94 106 LEU A CA 1
ATOM 865 C C . LEU A 1 106 ? 24.409 12.540 -26.777 1.00 77.94 106 LEU A C 1
ATOM 867 O O . LEU A 1 106 ? 23.703 11.729 -27.376 1.00 77.94 106 LEU A O 1
ATOM 871 N N . THR A 1 107 ? 25.278 13.330 -27.401 1.00 77.38 107 THR A N 1
ATOM 872 C CA . THR A 1 107 ? 25.637 13.160 -28.811 1.00 77.38 107 THR A CA 1
ATOM 873 C C . THR A 1 107 ? 26.357 11.821 -28.978 1.00 77.38 107 THR A C 1
ATOM 875 O O . THR A 1 107 ? 27.198 11.474 -28.151 1.00 77.38 107 THR A O 1
ATOM 878 N N . VAL A 1 108 ? 26.042 11.078 -30.044 1.00 66.00 108 VAL A N 1
ATOM 879 C CA . VAL A 1 108 ? 26.569 9.723 -30.326 1.00 66.00 108 VAL A CA 1
ATOM 880 C C . VAL A 1 108 ? 28.103 9.663 -30.292 1.00 66.00 108 VAL A C 1
ATOM 882 O O . VAL A 1 108 ? 28.673 8.653 -29.894 1.00 66.00 108 VAL A O 1
ATOM 885 N N . GLU A 1 109 ? 28.778 10.767 -30.612 1.00 64.19 109 GLU A N 1
ATOM 886 C CA . GLU A 1 109 ? 30.238 10.900 -30.537 1.00 64.19 109 GLU A CA 1
ATOM 887 C C . GLU A 1 109 ? 30.803 10.612 -29.132 1.00 64.19 109 GLU A C 1
ATOM 889 O O . GLU A 1 109 ? 31.896 10.061 -29.013 1.00 64.19 109 GLU A O 1
ATOM 894 N N . ALA A 1 110 ? 30.039 10.895 -28.070 1.00 59.09 110 ALA A N 1
ATOM 895 C CA . ALA A 1 110 ? 30.433 10.659 -26.679 1.00 59.09 110 ALA A CA 1
ATOM 896 C C . ALA A 1 110 ? 30.306 9.190 -26.225 1.00 59.09 110 ALA A C 1
ATOM 898 O O . ALA A 1 110 ? 30.747 8.860 -25.128 1.00 59.09 110 ALA A O 1
ATOM 899 N N . ILE A 1 111 ? 29.698 8.321 -27.042 1.00 60.59 111 ILE A N 1
ATOM 900 C CA . ILE A 1 111 ? 29.473 6.891 -26.757 1.00 60.59 111 ILE A CA 1
ATOM 901 C C . ILE A 1 111 ? 30.282 6.016 -27.725 1.00 60.59 111 ILE A C 1
ATOM 903 O O . ILE A 1 111 ? 29.990 4.837 -27.906 1.00 60.59 111 ILE A O 1
ATOM 907 N N . THR A 1 112 ? 31.296 6.582 -28.383 1.00 61.88 112 THR A N 1
ATOM 908 C CA . THR A 1 112 ? 32.242 5.796 -29.176 1.00 61.88 112 THR A CA 1
ATOM 909 C C . THR A 1 112 ? 33.137 4.993 -28.231 1.00 61.88 112 THR A C 1
ATOM 911 O O . THR A 1 112 ? 34.302 5.303 -28.002 1.00 61.88 112 THR A O 1
ATOM 914 N N . GLU A 1 113 ? 32.574 3.941 -27.634 1.00 67.00 113 GLU A N 1
ATOM 915 C CA . GLU A 1 113 ? 33.375 2.842 -27.119 1.00 67.00 113 GLU A CA 1
ATOM 916 C C . GLU A 1 113 ? 34.212 2.341 -28.294 1.00 67.00 113 GLU A C 1
ATOM 918 O O . GLU A 1 113 ? 33.680 1.977 -29.348 1.00 67.00 113 GLU A O 1
ATOM 923 N N . SER A 1 114 ? 35.537 2.392 -28.140 1.00 72.06 114 SER A N 1
ATOM 924 C CA . SER A 1 114 ? 36.435 1.763 -29.100 1.00 72.06 114 SER A CA 1
ATOM 925 C C . SER A 1 114 ? 35.967 0.318 -29.260 1.00 72.06 114 SER A C 1
ATOM 927 O O . SER A 1 114 ? 35.857 -0.369 -28.238 1.00 72.06 114 SER A O 1
ATOM 929 N N . PRO A 1 115 ? 35.682 -0.155 -30.489 1.00 73.44 115 PRO A N 1
ATOM 930 C CA . PRO A 1 115 ? 35.248 -1.527 -30.674 1.00 73.44 115 PRO A CA 1
ATOM 931 C C . PRO A 1 115 ? 36.282 -2.450 -30.022 1.00 73.44 115 PRO A C 1
ATOM 933 O O . PRO A 1 115 ? 37.488 -2.171 -30.116 1.00 73.44 115 PRO A O 1
ATOM 936 N N . PRO A 1 116 ? 35.841 -3.515 -29.329 1.00 78.44 116 PRO A N 1
ATOM 937 C CA . PRO A 1 116 ? 36.775 -4.475 -28.774 1.00 78.44 116 PRO A CA 1
ATOM 938 C C . PRO A 1 116 ? 37.675 -4.983 -29.907 1.00 78.44 116 PRO A C 1
ATOM 940 O O . PRO A 1 116 ? 37.197 -5.147 -31.036 1.00 78.44 116 PRO A O 1
ATOM 943 N N . PRO A 1 117 ? 38.975 -5.200 -29.642 1.00 82.12 117 PRO A N 1
ATOM 944 C CA . PRO A 1 117 ? 39.895 -5.659 -30.668 1.00 82.12 117 PRO A CA 1
ATOM 945 C C . PRO A 1 117 ? 39.352 -6.953 -31.269 1.00 82.12 117 PRO A C 1
ATOM 947 O O . PRO A 1 117 ? 39.106 -7.929 -30.556 1.00 82.12 117 PRO A O 1
ATOM 950 N N . LEU A 1 118 ? 39.123 -6.938 -32.582 1.00 80.31 118 LEU A N 1
ATOM 951 C CA . LEU A 1 118 ? 38.654 -8.121 -33.285 1.00 80.31 118 LEU A CA 1
ATOM 952 C C . LEU A 1 118 ? 39.746 -9.197 -33.199 1.00 80.31 118 LEU A C 1
ATOM 954 O O . LEU A 1 118 ? 40.918 -8.894 -33.452 1.00 80.31 118 LEU A O 1
ATOM 958 N N . PRO A 1 119 ? 39.399 -10.441 -32.836 1.00 81.44 119 PRO A N 1
ATOM 959 C CA . PRO A 1 119 ? 40.364 -11.526 -32.828 1.00 81.44 119 PRO A CA 1
ATOM 960 C C . PRO A 1 119 ? 40.858 -11.798 -34.256 1.00 81.44 119 PRO A C 1
ATOM 962 O O . PRO A 1 119 ? 40.162 -11.540 -35.240 1.00 81.44 119 PRO A O 1
ATOM 965 N N . ALA A 1 120 ? 42.086 -12.303 -34.379 1.00 86.88 120 ALA A N 1
ATOM 966 C CA . ALA A 1 120 ? 42.689 -12.580 -35.678 1.00 86.88 120 ALA A CA 1
ATOM 967 C C . ALA A 1 120 ? 41.850 -13.591 -36.480 1.00 86.88 120 ALA A C 1
ATOM 969 O O . ALA A 1 120 ? 41.328 -14.552 -35.915 1.00 86.88 120 ALA A O 1
ATOM 970 N N . LEU A 1 121 ? 41.791 -13.429 -37.808 1.00 81.81 121 LEU A N 1
ATOM 971 C CA . LEU A 1 121 ? 41.040 -14.322 -38.708 1.00 81.81 121 LEU A CA 1
ATOM 972 C C . LEU A 1 121 ? 41.484 -15.793 -38.628 1.00 81.81 121 LEU A C 1
ATOM 974 O O . LEU A 1 121 ? 40.717 -16.680 -38.978 1.00 81.81 121 LEU A O 1
ATOM 978 N N . SER A 1 122 ? 42.691 -16.068 -38.127 1.00 84.50 122 SER A N 1
ATOM 979 C CA . SER A 1 122 ? 43.172 -17.427 -37.847 1.00 84.50 122 SER A CA 1
ATOM 980 C C . SER A 1 122 ? 42.389 -18.147 -36.744 1.00 84.50 122 SER A C 1
ATOM 982 O O . SER A 1 122 ? 42.441 -19.368 -36.663 1.00 84.50 122 SER A O 1
ATOM 984 N N . THR A 1 123 ? 41.678 -17.406 -35.892 1.00 82.50 123 THR A N 1
ATOM 985 C CA . THR A 1 123 ? 40.798 -17.944 -34.841 1.00 82.50 123 THR A CA 1
ATOM 986 C C . THR A 1 123 ? 39.339 -18.052 -35.288 1.00 82.50 123 THR A C 1
ATOM 988 O O . THR A 1 123 ? 38.479 -18.421 -34.488 1.00 82.50 123 THR A O 1
ATOM 991 N N . ALA A 1 124 ? 39.044 -17.711 -36.548 1.00 83.19 124 ALA A N 1
ATOM 992 C CA . ALA A 1 124 ? 37.699 -17.811 -37.088 1.00 83.19 124 ALA A CA 1
ATOM 993 C C . ALA A 1 124 ? 37.279 -19.281 -37.200 1.00 83.19 124 ALA A C 1
ATOM 995 O O . ALA A 1 124 ? 38.027 -20.131 -37.681 1.00 83.19 124 ALA A O 1
ATOM 996 N N . ILE A 1 125 ? 36.060 -19.554 -36.750 1.00 86.00 125 ILE A N 1
ATOM 997 C CA . ILE A 1 125 ? 35.423 -20.866 -36.828 1.00 86.00 125 ILE A CA 1
ATOM 998 C C . ILE A 1 125 ? 34.586 -20.893 -38.121 1.00 86.00 125 ILE A C 1
ATOM 1000 O O . ILE A 1 125 ? 33.940 -19.882 -38.421 1.00 86.00 125 ILE A O 1
ATOM 1004 N N . PRO A 1 126 ? 34.577 -21.997 -38.892 1.00 91.19 126 PRO A N 1
ATOM 1005 C CA . PRO A 1 126 ? 33.674 -22.172 -40.028 1.00 91.19 126 PRO A CA 1
ATOM 1006 C C . PRO A 1 126 ? 32.207 -21.923 -39.648 1.00 91.19 126 PRO A C 1
ATOM 1008 O O . PRO A 1 126 ? 31.780 -22.220 -38.533 1.00 91.19 126 PRO A O 1
ATOM 1011 N N . GLU A 1 127 ? 31.409 -21.406 -40.583 1.00 88.25 127 GLU A N 1
ATOM 1012 C CA . GLU A 1 127 ? 30.012 -21.025 -40.316 1.00 88.25 127 GLU A CA 1
ATOM 1013 C C . GLU A 1 127 ? 29.161 -22.201 -39.808 1.00 88.25 127 GLU A C 1
ATOM 1015 O O . GLU A 1 127 ? 28.323 -22.029 -38.925 1.00 88.25 127 GLU A O 1
ATOM 1020 N N . GLU A 1 128 ? 29.413 -23.410 -40.308 1.00 89.19 128 GLU A N 1
ATOM 1021 C CA . GLU A 1 128 ? 28.706 -24.624 -39.891 1.00 89.19 128 GLU A CA 1
ATOM 1022 C C . GLU A 1 128 ? 28.974 -24.974 -38.420 1.00 89.19 128 GLU A C 1
ATOM 1024 O O . GLU A 1 128 ? 28.035 -25.206 -37.661 1.00 89.19 128 GLU A O 1
ATOM 1029 N N . GLU A 1 129 ? 30.237 -24.922 -37.991 1.00 89.56 129 GLU A N 1
ATOM 1030 C CA . GLU A 1 129 ? 30.647 -25.151 -36.599 1.00 89.56 129 GLU A CA 1
ATOM 1031 C C . GLU A 1 129 ? 30.174 -24.029 -35.660 1.00 89.56 129 GLU A C 1
ATOM 1033 O O . GLU A 1 129 ? 29.890 -24.246 -34.480 1.00 89.56 129 GLU A O 1
ATOM 1038 N N . TRP A 1 130 ? 30.059 -22.802 -36.169 1.00 87.25 130 TRP A N 1
ATOM 1039 C CA . TRP A 1 130 ? 29.476 -21.704 -35.407 1.00 87.25 130 TRP A CA 1
ATOM 1040 C C . TRP A 1 130 ? 27.973 -21.907 -35.195 1.00 87.25 130 TRP A C 1
ATOM 1042 O O . TRP A 1 130 ? 27.476 -21.701 -34.085 1.00 87.25 130 TRP A O 1
ATOM 1052 N N . ARG A 1 131 ? 27.247 -22.350 -36.229 1.00 88.88 131 ARG A N 1
ATOM 1053 C CA . ARG A 1 131 ? 25.810 -22.638 -36.143 1.00 88.88 131 ARG A CA 1
ATOM 1054 C C . ARG A 1 131 ? 25.520 -23.746 -35.137 1.00 88.88 131 ARG A C 1
ATOM 1056 O O . ARG A 1 131 ? 24.654 -23.551 -34.287 1.00 88.88 131 ARG A O 1
ATOM 1063 N N . THR A 1 132 ? 26.280 -24.842 -35.160 1.00 91.81 132 THR A N 1
ATOM 1064 C CA . THR A 1 132 ? 26.124 -25.926 -34.175 1.00 91.81 132 THR A CA 1
ATOM 1065 C C . THR A 1 132 ? 26.402 -25.438 -32.753 1.00 91.81 132 THR A C 1
ATOM 1067 O O . THR A 1 132 ? 25.593 -25.670 -31.858 1.00 91.81 132 THR A O 1
ATOM 1070 N N . LYS A 1 133 ? 27.468 -24.657 -32.543 1.00 88.69 133 LYS A N 1
ATOM 1071 C CA . LYS A 1 133 ? 27.791 -24.063 -31.234 1.00 88.69 133 LYS A CA 1
ATOM 1072 C C . LYS A 1 133 ? 26.703 -23.113 -30.724 1.00 88.69 133 LYS A C 1
ATOM 1074 O O . LYS A 1 133 ? 26.439 -23.045 -29.522 1.00 88.69 133 LYS A O 1
ATOM 1079 N N . MET A 1 134 ? 26.076 -22.353 -31.618 1.00 88.56 134 MET A N 1
ATOM 1080 C CA . MET A 1 134 ? 24.961 -21.472 -31.267 1.00 88.56 134 MET A CA 1
ATOM 1081 C C . MET A 1 134 ? 23.704 -22.267 -30.912 1.00 88.56 134 MET A C 1
ATOM 1083 O O . MET A 1 134 ? 23.054 -21.934 -29.922 1.00 88.56 134 MET A O 1
ATOM 1087 N N . GLU A 1 135 ? 23.396 -23.330 -31.655 1.00 89.62 135 GLU A N 1
ATOM 1088 C CA . GLU A 1 135 ? 22.286 -24.242 -31.357 1.00 89.62 135 GLU A CA 1
ATOM 1089 C C . GLU A 1 135 ? 22.480 -24.962 -30.013 1.00 89.62 135 GLU A C 1
ATOM 1091 O O . GLU A 1 135 ? 21.543 -25.036 -29.220 1.00 89.62 135 GLU A O 1
ATOM 1096 N N . GLU A 1 136 ? 23.693 -25.422 -29.695 1.00 89.00 136 GLU A N 1
ATOM 1097 C CA . GLU A 1 136 ? 24.031 -25.992 -28.381 1.00 89.00 136 GLU A CA 1
ATOM 1098 C C . GLU A 1 136 ? 23.880 -24.972 -27.250 1.00 89.00 136 GLU A C 1
ATOM 1100 O O . GLU A 1 136 ? 23.349 -25.288 -26.185 1.00 89.00 136 GLU A O 1
ATOM 1105 N N . ARG A 1 137 ? 24.297 -23.721 -27.478 1.00 86.31 137 ARG A N 1
ATOM 1106 C CA . ARG A 1 137 ? 24.146 -22.643 -26.494 1.00 86.31 137 ARG A CA 1
ATOM 1107 C C . ARG A 1 137 ? 22.678 -22.323 -26.225 1.00 86.31 137 ARG A C 1
ATOM 1109 O O . ARG A 1 137 ? 22.310 -22.104 -25.074 1.00 86.31 137 ARG A O 1
ATOM 1116 N N . GLU A 1 138 ? 21.854 -22.240 -27.267 1.00 85.75 138 GLU A N 1
ATOM 1117 C CA . GLU A 1 138 ? 20.417 -22.003 -27.107 1.00 85.75 138 GLU A CA 1
ATOM 1118 C C . GLU A 1 138 ? 19.733 -23.195 -26.431 1.00 85.75 138 GLU A C 1
ATOM 1120 O O . GLU A 1 138 ? 18.956 -22.986 -25.501 1.00 85.75 138 GLU A O 1
ATOM 1125 N N . ARG A 1 139 ? 20.118 -24.430 -26.777 1.00 89.88 139 ARG A N 1
ATOM 1126 C CA . ARG A 1 139 ? 19.653 -25.640 -26.088 1.00 89.88 139 ARG A CA 1
ATOM 1127 C C . ARG A 1 139 ? 20.008 -25.624 -24.602 1.00 89.88 139 ARG A C 1
ATOM 1129 O O . ARG A 1 139 ? 19.132 -25.835 -23.775 1.00 89.88 139 ARG A O 1
ATOM 1136 N N . GLY A 1 140 ? 21.246 -25.282 -24.245 1.00 92.94 140 GLY A N 1
ATOM 1137 C CA . GLY A 1 140 ? 21.666 -25.182 -22.844 1.00 92.94 140 GLY A CA 1
ATOM 1138 C C . GLY A 1 140 ? 20.920 -24.092 -22.064 1.00 92.94 140 GLY A C 1
ATOM 1139 O O . GLY A 1 140 ? 20.606 -24.270 -20.888 1.00 92.94 140 GLY A O 1
ATOM 1140 N N . LYS A 1 141 ? 20.576 -22.968 -22.707 1.00 90.06 141 LYS A N 1
ATOM 1141 C CA . LYS A 1 141 ? 19.715 -21.941 -22.093 1.00 90.06 141 LYS A CA 1
ATOM 1142 C C . LYS A 1 141 ? 18.284 -22.434 -21.898 1.00 90.06 141 LYS A C 1
ATOM 1144 O O . LYS A 1 141 ? 17.669 -22.106 -20.886 1.00 90.06 141 LYS A O 1
ATOM 1149 N N . GLU A 1 142 ? 17.747 -23.173 -22.864 1.00 85.25 142 GLU A N 1
ATOM 1150 C CA . GLU A 1 142 ? 16.405 -23.744 -22.791 1.00 85.25 142 GLU A CA 1
ATOM 1151 C C . GLU A 1 142 ? 16.321 -24.819 -21.702 1.00 85.25 142 GLU A C 1
ATOM 1153 O O . GLU A 1 142 ? 15.428 -24.757 -20.861 1.00 85.25 142 GLU A O 1
ATOM 1158 N N . GLU A 1 143 ? 17.308 -25.711 -21.621 1.00 90.19 143 GLU A N 1
ATOM 1159 C CA . GLU A 1 143 ? 17.457 -26.694 -20.544 1.00 90.19 143 GLU A CA 1
ATOM 1160 C C . GLU A 1 143 ? 17.563 -26.017 -19.172 1.00 90.19 143 GLU A C 1
ATOM 1162 O O . GLU A 1 143 ? 16.834 -26.385 -18.253 1.00 90.19 143 GLU A O 1
ATOM 1167 N N . ALA A 1 144 ? 18.377 -24.965 -19.037 1.00 92.00 144 ALA A N 1
ATOM 1168 C CA . ALA A 1 144 ? 18.475 -24.198 -17.794 1.00 92.00 144 ALA A CA 1
ATOM 1169 C C . ALA A 1 144 ? 17.144 -23.525 -17.414 1.00 92.00 144 ALA A C 1
ATOM 1171 O O . ALA A 1 144 ? 16.786 -23.462 -16.237 1.00 92.00 144 ALA A O 1
ATOM 1172 N N . ARG A 1 145 ? 16.384 -23.033 -18.399 1.00 91.69 145 ARG A N 1
ATOM 1173 C CA . ARG A 1 145 ? 15.056 -22.445 -18.179 1.00 91.69 145 ARG A CA 1
ATOM 1174 C C . ARG A 1 145 ? 14.040 -23.501 -17.739 1.00 91.69 145 ARG A C 1
ATOM 1176 O O . ARG A 1 145 ? 13.245 -23.232 -16.841 1.00 91.69 145 ARG A O 1
ATOM 1183 N N . ILE A 1 146 ? 14.079 -24.691 -18.339 1.00 88.56 146 ILE A N 1
ATOM 1184 C CA . ILE A 1 146 ? 13.247 -25.834 -17.945 1.00 88.56 146 ILE A CA 1
ATOM 1185 C C . ILE A 1 146 ? 13.614 -26.286 -16.527 1.00 88.56 146 ILE A C 1
ATOM 1187 O O . ILE A 1 146 ? 12.723 -26.478 -15.706 1.00 88.56 146 ILE A O 1
ATOM 1191 N N . GLU A 1 147 ? 14.902 -26.384 -16.197 1.00 91.94 147 GLU A N 1
ATOM 1192 C CA . GLU A 1 147 ? 15.371 -26.753 -14.857 1.00 91.94 147 GLU A CA 1
ATOM 1193 C C . GLU A 1 147 ? 14.911 -25.740 -13.797 1.00 91.94 147 GLU A C 1
ATOM 1195 O O . GLU A 1 147 ? 14.453 -26.123 -12.720 1.00 91.94 147 GLU A O 1
ATOM 1200 N N . GLN A 1 148 ? 14.985 -24.442 -14.101 1.00 87.94 148 GLN A N 1
ATOM 1201 C CA . GLN A 1 148 ? 14.460 -23.393 -13.224 1.00 87.94 148 GLN A CA 1
ATOM 1202 C C . GLN A 1 148 ? 12.954 -23.542 -13.000 1.00 87.94 148 GLN A C 1
ATOM 1204 O O . GLN A 1 148 ? 12.505 -23.494 -11.855 1.00 87.94 148 GLN A O 1
ATOM 1209 N N . PHE A 1 149 ? 12.192 -23.769 -14.071 1.00 89.06 149 PHE A N 1
ATOM 1210 C CA . PHE A 1 149 ? 10.746 -23.957 -13.995 1.00 89.06 149 PHE A CA 1
ATOM 1211 C C . PHE A 1 149 ? 10.364 -25.208 -13.191 1.00 89.06 149 PHE A C 1
ATOM 1213 O O . PHE A 1 149 ? 9.457 -25.159 -12.364 1.00 89.06 149 PHE A O 1
ATOM 1220 N N . LEU A 1 150 ? 11.081 -26.320 -13.376 1.00 90.88 150 LEU A N 1
ATOM 1221 C CA . LEU A 1 150 ? 10.871 -27.545 -12.602 1.00 90.88 150 LEU A CA 1
ATOM 1222 C C . LEU A 1 150 ? 11.166 -27.327 -11.117 1.00 90.88 150 LEU A C 1
ATOM 1224 O O . LEU A 1 150 ? 10.339 -27.690 -10.287 1.00 90.88 150 LEU A O 1
ATOM 1228 N N . LYS A 1 151 ? 12.281 -26.667 -10.777 1.00 89.62 151 LYS A N 1
ATOM 1229 C CA . LYS A 1 151 ? 12.609 -26.312 -9.385 1.00 89.62 151 LYS A CA 1
ATOM 1230 C C . LYS A 1 151 ? 11.550 -25.411 -8.755 1.00 89.62 151 LYS A C 1
ATOM 1232 O O . LYS A 1 151 ? 11.267 -25.526 -7.566 1.00 89.62 151 LYS A O 1
ATOM 1237 N N . GLU A 1 152 ? 10.987 -24.481 -9.520 1.00 86.94 152 GLU A N 1
ATOM 1238 C CA . GLU A 1 152 ? 9.902 -23.617 -9.053 1.00 86.94 152 GLU A CA 1
ATOM 1239 C C . GLU A 1 152 ? 8.606 -24.409 -8.829 1.00 86.94 152 GLU A C 1
ATOM 1241 O O . GLU A 1 152 ? 7.976 -24.274 -7.779 1.00 86.94 152 GLU A O 1
ATOM 1246 N N . SER A 1 153 ? 8.254 -25.292 -9.766 1.00 84.75 153 SER A N 1
ATOM 1247 C CA . SER A 1 153 ? 7.102 -26.188 -9.649 1.00 84.75 153 SER A CA 1
ATOM 1248 C C . SER A 1 153 ? 7.230 -27.147 -8.464 1.00 84.75 153 SER A C 1
ATOM 1250 O O . SER A 1 153 ? 6.263 -27.339 -7.733 1.00 84.75 153 SER A O 1
ATOM 1252 N N . GLU A 1 154 ? 8.411 -27.726 -8.242 1.00 88.19 154 GLU A N 1
ATOM 1253 C CA . GLU A 1 154 ? 8.693 -28.622 -7.116 1.00 88.19 154 GLU A CA 1
ATOM 1254 C C . GLU A 1 154 ? 8.554 -27.882 -5.783 1.00 88.19 154 GLU A C 1
ATOM 1256 O O . GLU A 1 154 ? 7.837 -28.341 -4.898 1.00 88.19 154 GLU A O 1
ATOM 1261 N N . LYS A 1 155 ? 9.119 -26.672 -5.662 1.00 88.31 155 LYS A N 1
ATOM 1262 C CA . LYS A 1 155 ? 8.935 -25.821 -4.471 1.00 88.31 155 LYS A CA 1
ATOM 1263 C C . LYS A 1 155 ? 7.466 -25.506 -4.200 1.00 88.31 155 LYS A C 1
ATOM 1265 O O . LYS A 1 155 ? 7.044 -25.486 -3.043 1.00 88.31 155 LYS A O 1
ATOM 1270 N N . LEU A 1 156 ? 6.688 -25.239 -5.249 1.00 81.12 156 LEU A N 1
ATOM 1271 C CA . LEU A 1 156 ? 5.257 -24.972 -5.132 1.00 81.12 156 LEU A CA 1
ATOM 1272 C C . LEU A 1 156 ? 4.480 -26.225 -4.703 1.00 81.12 156 LEU A C 1
ATOM 1274 O O . LEU A 1 156 ? 3.579 -26.132 -3.868 1.00 81.12 156 LEU A O 1
ATOM 1278 N N . GLU A 1 157 ? 4.818 -27.394 -5.248 1.00 79.12 157 GLU A N 1
ATOM 1279 C CA . GLU A 1 157 ? 4.210 -28.663 -4.849 1.00 79.12 157 GLU A CA 1
ATOM 1280 C C . GLU A 1 157 ? 4.572 -29.021 -3.402 1.00 79.12 157 GLU A C 1
ATOM 1282 O O . GLU A 1 157 ? 3.697 -29.412 -2.633 1.00 79.12 157 GLU A O 1
ATOM 1287 N N . GLU A 1 158 ? 5.825 -28.820 -2.991 1.00 78.94 158 GLU A N 1
ATOM 1288 C CA . GLU A 1 158 ? 6.264 -28.995 -1.608 1.00 78.94 158 GLU A CA 1
ATOM 1289 C C . GLU A 1 158 ? 5.540 -28.047 -0.652 1.00 78.94 158 GLU A C 1
ATOM 1291 O O . GLU A 1 158 ? 5.131 -28.469 0.429 1.00 78.94 158 GLU A O 1
ATOM 1296 N N . ALA A 1 159 ? 5.349 -26.781 -1.034 1.00 79.44 159 ALA A N 1
ATOM 1297 C CA . ALA A 1 159 ? 4.565 -25.828 -0.255 1.00 79.44 159 ALA A CA 1
ATOM 1298 C C . ALA A 1 159 ? 3.113 -26.300 -0.112 1.00 79.44 159 ALA A C 1
ATOM 1300 O O . ALA A 1 159 ? 2.610 -26.386 1.005 1.00 79.44 159 ALA A O 1
ATOM 1301 N N . ARG A 1 160 ? 2.481 -26.725 -1.213 1.00 76.81 160 ARG A N 1
ATOM 1302 C CA . ARG A 1 160 ? 1.124 -27.287 -1.203 1.00 76.81 160 ARG A CA 1
ATOM 1303 C C . ARG A 1 160 ? 1.029 -28.557 -0.356 1.00 76.81 160 ARG A C 1
ATOM 1305 O O . ARG A 1 160 ? 0.046 -28.756 0.350 1.00 76.81 160 ARG A O 1
ATOM 1312 N N . ARG A 1 161 ? 2.036 -29.432 -0.412 1.00 71.00 161 ARG A N 1
ATOM 1313 C CA . ARG A 1 161 ? 2.095 -30.669 0.381 1.00 71.00 161 ARG A CA 1
ATOM 1314 C C . ARG A 1 161 ? 2.301 -30.368 1.863 1.00 71.00 161 ARG A C 1
ATOM 1316 O O . ARG A 1 161 ? 1.728 -31.060 2.698 1.00 71.00 161 ARG A O 1
ATOM 1323 N N . ARG A 1 162 ? 3.082 -29.335 2.187 1.00 65.44 162 ARG A N 1
ATOM 1324 C CA . ARG A 1 162 ? 3.271 -28.836 3.553 1.00 65.44 162 ARG A CA 1
ATOM 1325 C C . ARG A 1 162 ? 1.964 -28.254 4.096 1.00 65.44 162 ARG A C 1
ATOM 1327 O O . ARG A 1 162 ? 1.560 -28.645 5.181 1.00 65.44 162 ARG A O 1
ATOM 1334 N N . GLU A 1 163 ? 1.262 -27.453 3.293 1.00 61.97 163 GLU A N 1
ATOM 1335 C CA . GLU A 1 163 ? -0.056 -26.891 3.623 1.00 61.97 163 GLU A CA 1
ATOM 1336 C C . GLU A 1 163 ? -1.152 -27.954 3.787 1.00 61.97 163 GLU A C 1
ATOM 1338 O O . GLU A 1 163 ? -1.981 -27.845 4.685 1.00 61.97 163 GLU A O 1
ATOM 1343 N N . ALA A 1 164 ? -1.163 -28.986 2.937 1.00 65.50 164 ALA A N 1
ATOM 1344 C CA . ALA A 1 164 ? -2.115 -30.096 3.023 1.00 65.50 164 ALA A CA 1
ATOM 1345 C C . ALA A 1 164 ? -1.756 -31.118 4.118 1.00 65.50 164 ALA A C 1
ATOM 1347 O O . ALA A 1 164 ? -2.592 -31.935 4.512 1.00 65.50 164 ALA A O 1
ATOM 1348 N N . GLY A 1 165 ? -0.509 -31.114 4.590 1.00 62.53 165 GLY A N 1
ATOM 1349 C CA . GLY A 1 165 ? -0.048 -31.965 5.673 1.00 62.53 165 GLY A CA 1
ATOM 1350 C C . GLY A 1 165 ? -0.452 -31.409 7.037 1.00 62.53 165 GLY A C 1
ATOM 1351 O O . GLY A 1 165 ? -0.448 -30.208 7.272 1.00 62.53 165 GLY A O 1
ATOM 1352 N N . LEU A 1 166 ? -0.680 -32.298 8.004 1.00 59.16 166 LEU A N 1
ATOM 1353 C CA . LEU A 1 166 ? -0.850 -31.943 9.424 1.00 59.16 166 LEU A CA 1
ATOM 1354 C C . LEU A 1 166 ? 0.429 -31.394 10.088 1.00 59.16 166 LEU A C 1
ATOM 1356 O O . LEU A 1 166 ? 0.481 -31.208 11.301 1.00 59.16 166 LEU A O 1
ATOM 1360 N N . ASN A 1 167 ? 1.473 -31.156 9.294 1.00 58.22 167 ASN A N 1
ATOM 1361 C CA . ASN A 1 167 ? 2.818 -30.824 9.743 1.00 58.22 167 ASN A CA 1
ATOM 1362 C C . ASN A 1 167 ? 3.122 -29.318 9.667 1.00 58.22 167 ASN A C 1
ATOM 1364 O O . ASN A 1 167 ? 4.274 -28.914 9.826 1.00 58.22 167 ASN A O 1
ATOM 1368 N N . ASN A 1 168 ? 2.107 -28.483 9.423 1.00 59.91 168 ASN A N 1
ATOM 1369 C CA . ASN A 1 168 ? 2.220 -27.048 9.659 1.00 59.91 168 ASN A CA 1
ATOM 1370 C C . ASN A 1 168 ? 2.537 -26.805 11.143 1.00 59.91 168 ASN A C 1
ATOM 1372 O O . ASN A 1 168 ? 1.964 -27.448 12.026 1.00 59.91 168 ASN A O 1
ATOM 1376 N N . GLY A 1 169 ? 3.456 -25.876 11.420 1.00 59.34 169 GLY A N 1
ATOM 1377 C CA . GLY A 1 169 ? 3.952 -25.562 12.769 1.00 59.34 169 GLY A CA 1
ATOM 1378 C C . GLY A 1 169 ? 2.909 -24.987 13.738 1.00 59.34 169 GLY A C 1
ATOM 1379 O O . GLY A 1 169 ? 3.257 -24.639 14.861 1.00 59.34 169 GLY A O 1
ATOM 1380 N N . ASP A 1 170 ? 1.650 -24.898 13.314 1.00 62.72 170 ASP A N 1
ATOM 1381 C CA . ASP A 1 170 ? 0.524 -24.350 14.070 1.00 62.72 170 ASP A CA 1
ATOM 1382 C C . ASP A 1 170 ? -0.126 -25.370 15.020 1.00 62.72 170 ASP A C 1
ATOM 1384 O O . ASP A 1 170 ? -0.921 -24.996 15.884 1.00 62.72 170 ASP A O 1
ATOM 1388 N N . TYR A 1 171 ? 0.206 -26.659 14.893 1.00 67.69 171 TYR A N 1
ATOM 1389 C CA . TYR A 1 171 ? -0.339 -27.720 15.741 1.00 67.69 171 TYR A CA 1
ATOM 1390 C C . TYR A 1 171 ? 0.709 -28.216 16.741 1.00 67.69 171 TYR A C 1
ATOM 1392 O O . TYR A 1 171 ? 1.834 -28.552 16.368 1.00 67.69 171 TYR A O 1
ATOM 1400 N N . SER A 1 172 ? 0.336 -28.296 18.021 1.00 75.31 172 SER A N 1
ATOM 1401 C CA . SER A 1 172 ? 1.155 -28.972 19.030 1.00 75.31 172 SER A CA 1
ATOM 1402 C C . SER A 1 172 ? 1.200 -30.477 18.753 1.00 75.31 172 SER A C 1
ATOM 1404 O O . SER A 1 172 ? 0.261 -31.035 18.182 1.00 75.31 172 SER A O 1
ATOM 1406 N N . ASP A 1 173 ? 2.276 -31.152 19.161 1.00 75.50 173 ASP A N 1
ATOM 1407 C CA . ASP A 1 173 ? 2.477 -32.572 18.833 1.00 75.50 173 ASP A CA 1
ATOM 1408 C C . ASP A 1 173 ? 1.330 -33.471 19.331 1.00 75.50 173 ASP A C 1
ATOM 1410 O O . ASP A 1 173 ? 0.907 -34.376 18.616 1.00 75.50 173 ASP A O 1
ATOM 1414 N N . GLY A 1 174 ? 0.708 -33.141 20.469 1.00 78.56 174 GLY A N 1
ATOM 1415 C CA . GLY A 1 174 ? -0.477 -33.861 20.954 1.00 78.56 174 GLY A CA 1
ATOM 1416 C C . GLY A 1 174 ? -1.725 -33.691 20.072 1.00 78.56 174 GLY A C 1
ATOM 1417 O O . GLY A 1 174 ? -2.517 -34.620 19.936 1.00 78.56 174 GLY A O 1
ATOM 1418 N N . VAL A 1 175 ? -1.902 -32.533 19.425 1.00 78.06 175 VAL A N 1
ATOM 1419 C CA . VAL A 1 175 ? -3.020 -32.300 18.488 1.00 78.06 175 VAL A CA 1
ATOM 1420 C C . VAL A 1 175 ? -2.783 -33.042 17.169 1.00 78.06 175 VAL A C 1
ATOM 1422 O O . VAL A 1 175 ? -3.738 -33.534 16.565 1.00 78.06 175 VAL A O 1
ATOM 1425 N N . LYS A 1 176 ? -1.521 -33.193 16.747 1.00 79.00 176 LYS A N 1
ATOM 1426 C CA . LYS A 1 176 ? -1.157 -33.993 15.567 1.00 79.00 176 LYS A CA 1
ATOM 1427 C C . LYS A 1 176 ? -1.504 -35.466 15.768 1.00 79.00 176 LYS A C 1
ATOM 1429 O O . LYS A 1 176 ? -2.199 -36.034 14.929 1.00 79.00 176 LYS A O 1
ATOM 1434 N N . GLU A 1 177 ? -1.119 -36.048 16.904 1.00 83.12 177 GLU A N 1
ATOM 1435 C CA . GLU A 1 177 ? -1.443 -37.443 17.240 1.00 83.12 177 GLU A CA 1
ATOM 1436 C C . GLU A 1 177 ? -2.960 -37.686 17.280 1.00 83.12 177 GLU A C 1
ATOM 1438 O O . GLU A 1 177 ? -3.463 -38.682 16.751 1.00 83.12 177 GLU A O 1
ATOM 1443 N N . GLN A 1 178 ? -3.726 -36.744 17.844 1.00 84.56 178 GLN A N 1
ATOM 1444 C CA . GLN A 1 178 ? -5.186 -36.841 17.869 1.00 84.56 178 GLN A CA 1
ATOM 1445 C C . GLN A 1 178 ? -5.788 -36.813 16.464 1.00 84.56 178 GLN A C 1
ATOM 1447 O O . GLN A 1 178 ? -6.638 -37.648 16.148 1.00 84.56 178 GLN A O 1
ATOM 1452 N N . LEU A 1 179 ? -5.346 -35.895 15.608 1.00 83.00 179 LEU A N 1
ATOM 1453 C CA . LEU A 1 179 ? -5.843 -35.787 14.239 1.00 83.00 179 LEU A CA 1
ATOM 1454 C C . LEU A 1 179 ? -5.442 -36.993 13.374 1.00 83.00 179 LEU A C 1
ATOM 1456 O O . LEU A 1 179 ? -6.241 -37.434 12.547 1.00 83.00 179 LEU A O 1
ATOM 1460 N N . GLU A 1 180 ? -4.265 -37.580 13.594 1.00 84.56 180 GLU A N 1
ATOM 1461 C CA . GLU A 1 180 ? -3.863 -38.842 12.962 1.00 84.56 180 GLU A CA 1
ATOM 1462 C C . GLU A 1 180 ? -4.733 -40.021 13.419 1.00 84.56 180 GLU A C 1
ATOM 1464 O O . GLU A 1 180 ? -5.167 -40.830 12.591 1.00 84.56 180 GLU A O 1
ATOM 1469 N N . SER A 1 181 ? -5.079 -40.085 14.709 1.00 90.25 181 SER A N 1
ATOM 1470 C CA . SER A 1 181 ? -6.016 -41.089 15.231 1.00 90.25 181 SER A CA 1
ATOM 1471 C C . SER A 1 181 ? -7.424 -40.929 14.639 1.00 90.25 181 SER A C 1
ATOM 1473 O O . SER A 1 181 ? -8.071 -41.910 14.274 1.00 90.25 181 SER A O 1
ATOM 1475 N N . ILE A 1 182 ? -7.886 -39.684 14.463 1.00 89.81 182 ILE A N 1
ATOM 1476 C CA . ILE A 1 182 ? -9.187 -39.386 13.857 1.00 89.81 182 ILE A CA 1
ATOM 1477 C C . ILE A 1 182 ? -9.165 -39.767 12.378 1.00 89.81 182 ILE A C 1
ATOM 1479 O O . ILE A 1 182 ? -10.101 -40.403 11.896 1.00 89.81 182 ILE A O 1
ATOM 1483 N N . ARG A 1 183 ? -8.090 -39.433 11.656 1.00 88.94 183 ARG A N 1
ATOM 1484 C CA . ARG A 1 183 ? -7.922 -39.784 10.243 1.00 88.94 183 ARG A CA 1
ATOM 1485 C C . ARG A 1 183 ? -7.977 -41.294 10.034 1.00 88.94 183 ARG A C 1
ATOM 1487 O O . ARG A 1 183 ? -8.717 -41.748 9.163 1.00 88.94 183 ARG A O 1
ATOM 1494 N N . SER A 1 184 ? -7.232 -42.065 10.827 1.00 92.12 184 SER A N 1
ATOM 1495 C CA . SER A 1 184 ? -7.214 -43.527 10.706 1.00 92.12 184 SER A CA 1
ATOM 1496 C C . SER A 1 184 ? -8.570 -44.143 11.061 1.00 92.12 184 SER A C 1
ATOM 1498 O O . SER A 1 184 ? -9.062 -45.001 10.328 1.00 92.12 184 SER A O 1
ATOM 1500 N N . ALA A 1 185 ? -9.241 -43.639 12.100 1.00 93.69 185 ALA A N 1
ATOM 1501 C CA . ALA A 1 185 ? -10.581 -44.084 12.472 1.00 93.69 185 ALA A CA 1
ATOM 1502 C C . ALA A 1 185 ? -11.638 -43.766 11.398 1.00 93.69 185 ALA A C 1
ATOM 1504 O O . ALA A 1 185 ? -12.516 -44.588 11.132 1.00 93.69 185 ALA A O 1
ATOM 1505 N N . VAL A 1 186 ? -11.571 -42.588 10.767 1.00 93.94 186 VAL A N 1
ATOM 1506 C CA . VAL A 1 186 ? -12.469 -42.207 9.663 1.00 93.94 186 VAL A CA 1
ATOM 1507 C C . VAL A 1 186 ? -12.207 -43.071 8.434 1.00 93.94 186 VAL A C 1
ATOM 1509 O O . VAL A 1 186 ? -13.158 -43.527 7.804 1.00 93.94 186 VAL A O 1
ATOM 1512 N N . GLN A 1 187 ? -10.941 -43.340 8.116 1.00 92.69 187 GLN A N 1
ATOM 1513 C CA . GLN A 1 187 ? -10.574 -44.193 6.991 1.00 92.69 187 GLN A CA 1
ATOM 1514 C C . GLN A 1 187 ? -11.052 -45.638 7.194 1.00 92.69 187 GLN A C 1
ATOM 1516 O O . GLN A 1 187 ? -11.648 -46.202 6.282 1.00 92.69 187 GLN A O 1
ATOM 1521 N N . ALA A 1 188 ? -10.889 -46.203 8.394 1.00 94.12 188 ALA A N 1
ATOM 1522 C CA . ALA A 1 188 ? -11.411 -47.529 8.729 1.00 94.12 188 ALA A CA 1
ATOM 1523 C C . ALA A 1 188 ? -12.944 -47.583 8.616 1.00 94.12 188 ALA A C 1
ATOM 1525 O O . ALA A 1 188 ? -13.483 -48.411 7.890 1.00 94.12 188 ALA A O 1
ATOM 1526 N N . LYS A 1 189 ? -13.656 -46.621 9.224 1.00 93.62 189 LYS A N 1
ATOM 1527 C CA . LYS A 1 189 ? -15.125 -46.538 9.124 1.00 93.62 189 LYS A CA 1
ATOM 1528 C C . LYS A 1 189 ? -15.621 -46.347 7.690 1.00 93.62 189 LYS A C 1
ATOM 1530 O O . LYS A 1 189 ? -16.714 -46.802 7.360 1.00 93.62 189 LYS A O 1
ATOM 1535 N N . SER A 1 190 ? -14.861 -45.634 6.860 1.00 92.06 190 SER A N 1
ATOM 1536 C CA . SER A 1 190 ? -15.161 -45.465 5.438 1.00 92.06 190 SER A CA 1
ATOM 1537 C C . SER A 1 190 ? -15.076 -46.795 4.697 1.00 92.06 190 SER A C 1
ATOM 1539 O O . SER A 1 190 ? -15.972 -47.088 3.913 1.00 92.06 190 SER A O 1
ATOM 1541 N N . LEU A 1 191 ? -14.025 -47.582 4.938 1.00 93.44 191 LEU A N 1
ATOM 1542 C CA . LEU A 1 191 ? -13.848 -48.894 4.314 1.00 93.44 191 LEU A CA 1
ATOM 1543 C C . LEU A 1 191 ? -14.936 -49.869 4.771 1.00 93.44 191 LEU A C 1
ATOM 1545 O O . LEU A 1 191 ? -15.653 -50.395 3.929 1.00 93.44 191 LEU A O 1
ATOM 1549 N N . ASP A 1 192 ? -15.181 -49.972 6.079 1.00 93.50 192 ASP A N 1
ATOM 1550 C CA . ASP A 1 192 ? -16.237 -50.838 6.622 1.00 93.50 192 ASP A CA 1
ATOM 1551 C C . ASP A 1 192 ? -17.616 -50.506 6.030 1.00 93.50 192 ASP A C 1
ATOM 1553 O O . ASP A 1 192 ? -18.457 -51.377 5.798 1.00 93.50 192 ASP A O 1
ATOM 1557 N N . ARG A 1 193 ? -17.883 -49.215 5.795 1.00 94.44 193 ARG A N 1
ATOM 1558 C CA . ARG A 1 193 ? -19.149 -48.775 5.210 1.00 94.44 193 ARG A CA 1
ATOM 1559 C C . ARG A 1 193 ? -19.248 -49.097 3.722 1.00 94.44 193 ARG A C 1
ATOM 1561 O O . ARG A 1 193 ? -20.359 -49.353 3.263 1.00 94.44 193 ARG A O 1
ATOM 1568 N N . LEU A 1 194 ? -18.136 -49.081 2.988 1.00 92.62 194 LEU A N 1
ATOM 1569 C CA . LEU A 1 194 ? -18.098 -49.539 1.599 1.00 92.62 194 LEU A CA 1
ATOM 1570 C C . LEU A 1 194 ? -18.351 -51.047 1.527 1.00 92.62 194 LEU A C 1
ATOM 1572 O O . LEU A 1 194 ? -19.232 -51.452 0.775 1.00 92.62 194 LEU A O 1
ATOM 1576 N N . ASP A 1 195 ? -17.723 -51.840 2.394 1.00 92.94 195 ASP A N 1
ATOM 1577 C CA . ASP A 1 195 ? -17.935 -53.292 2.457 1.00 92.94 195 ASP A CA 1
ATOM 1578 C C . ASP A 1 195 ? -19.405 -53.640 2.750 1.00 92.94 195 ASP A C 1
ATOM 1580 O O . ASP A 1 195 ? -19.998 -54.519 2.125 1.00 92.94 195 ASP A O 1
ATOM 1584 N N . GLN A 1 196 ? -20.050 -52.900 3.659 1.00 93.44 196 GLN A N 1
ATOM 1585 C CA . GLN A 1 196 ? -21.485 -53.054 3.930 1.00 93.44 196 GLN A CA 1
ATOM 1586 C C . GLN A 1 196 ? -22.364 -52.698 2.726 1.00 93.44 196 GLN A C 1
ATOM 1588 O O . GLN A 1 196 ? -23.435 -53.282 2.545 1.00 93.44 196 GLN A O 1
ATOM 1593 N N . ILE A 1 197 ? -21.964 -51.702 1.931 1.00 93.50 197 ILE A N 1
ATOM 1594 C CA . ILE A 1 197 ? -22.685 -51.326 0.712 1.00 93.50 197 ILE A CA 1
ATOM 1595 C C . ILE A 1 197 ? -22.512 -52.415 -0.344 1.00 93.50 197 ILE A C 1
ATOM 1597 O O . ILE A 1 197 ? -23.505 -52.801 -0.954 1.00 93.50 197 ILE A O 1
ATOM 1601 N N . GLU A 1 198 ? -21.306 -52.954 -0.518 1.00 93.12 198 GLU A N 1
ATOM 1602 C CA . GLU A 1 198 ? -21.046 -54.067 -1.435 1.00 93.12 198 GLU A CA 1
ATOM 1603 C C . GLU A 1 198 ? -21.849 -55.315 -1.059 1.00 93.12 198 GLU A C 1
ATOM 1605 O O . GLU A 1 198 ? -22.502 -55.906 -1.918 1.00 93.12 198 GLU A O 1
ATOM 1610 N N . GLN A 1 199 ? -21.906 -55.669 0.228 1.00 93.62 199 GLN A N 1
ATOM 1611 C CA . GLN A 1 199 ? -22.733 -56.782 0.701 1.00 93.62 199 GLN A CA 1
ATOM 1612 C C . GLN A 1 199 ? -24.212 -56.568 0.366 1.00 93.62 199 GLN A C 1
ATOM 1614 O O . GLN A 1 199 ? -24.841 -57.441 -0.231 1.00 93.62 199 GLN A O 1
ATOM 1619 N N . LYS A 1 200 ? -24.761 -55.382 0.651 1.00 93.88 200 LYS A N 1
ATOM 1620 C CA . LYS A 1 200 ? -26.156 -55.056 0.313 1.00 93.88 200 LYS A CA 1
ATOM 1621 C C . LYS A 1 200 ? -26.414 -55.051 -1.190 1.00 93.88 200 LYS A C 1
ATOM 1623 O O . LYS A 1 200 ? -27.480 -55.483 -1.616 1.00 93.88 200 LYS A O 1
ATOM 1628 N N . LEU A 1 201 ? -25.466 -54.574 -1.997 1.00 88.94 201 LEU A N 1
ATOM 1629 C CA . LEU A 1 201 ? -25.562 -54.648 -3.454 1.00 88.94 201 LEU A CA 1
ATOM 1630 C C . LEU A 1 201 ? -25.601 -56.105 -3.920 1.00 88.94 201 LEU A C 1
ATOM 1632 O O . LEU A 1 201 ? -26.458 -56.442 -4.728 1.00 88.94 201 LEU A O 1
ATOM 1636 N N . SER A 1 202 ? -24.773 -56.981 -3.348 1.00 91.31 202 SER A N 1
ATOM 1637 C CA . SER A 1 202 ? -24.772 -58.411 -3.677 1.00 91.31 202 SER A CA 1
ATOM 1638 C C . SER A 1 202 ? -26.091 -59.114 -3.305 1.00 91.31 202 SER A C 1
ATOM 1640 O O . SER A 1 202 ? -26.603 -59.929 -4.074 1.00 91.31 202 SER A O 1
ATOM 1642 N N . GLU A 1 203 ? -26.699 -58.752 -2.169 1.00 91.44 203 GLU A N 1
ATOM 1643 C CA . GLU A 1 203 ? -28.015 -59.252 -1.752 1.00 91.44 203 GLU A CA 1
ATOM 1644 C C . GLU A 1 203 ? -29.125 -58.765 -2.688 1.00 91.44 203 GLU A C 1
ATOM 1646 O O . GLU A 1 203 ? -29.990 -59.546 -3.089 1.00 91.44 203 GLU A O 1
ATOM 1651 N N . ILE A 1 204 ? -29.092 -57.484 -3.069 1.00 87.56 204 ILE A N 1
ATOM 1652 C CA . ILE A 1 204 ? -30.045 -56.906 -4.021 1.00 87.56 204 ILE A CA 1
ATOM 1653 C C . ILE A 1 204 ? -29.881 -57.562 -5.397 1.00 87.56 204 ILE A C 1
ATOM 1655 O O . ILE A 1 204 ? -30.881 -57.919 -6.012 1.00 87.56 204 ILE A O 1
ATOM 1659 N N . GLU A 1 205 ? -28.657 -57.784 -5.877 1.00 86.81 205 GLU A N 1
ATOM 1660 C CA . GLU A 1 205 ? -28.401 -58.494 -7.135 1.00 86.81 205 GLU A CA 1
ATOM 1661 C C . GLU A 1 205 ? -28.943 -59.930 -7.103 1.00 86.81 205 GLU A C 1
ATOM 1663 O O . GLU A 1 205 ? -29.574 -60.370 -8.068 1.00 86.81 205 GLU A O 1
ATOM 1668 N N . ALA A 1 206 ? -28.777 -60.647 -5.988 1.00 85.75 206 ALA A N 1
ATOM 1669 C CA . ALA A 1 206 ? -29.364 -61.972 -5.801 1.00 85.75 206 ALA A CA 1
ATOM 1670 C C . ALA A 1 206 ? -30.903 -61.925 -5.810 1.00 85.75 206 ALA A C 1
ATOM 1672 O O . ALA A 1 206 ? -31.536 -62.712 -6.516 1.00 85.75 206 ALA A O 1
ATOM 1673 N N . GLN A 1 207 ? -31.513 -60.960 -5.114 1.00 81.62 207 GLN A N 1
ATOM 1674 C CA . GLN A 1 207 ? -32.967 -60.758 -5.115 1.00 81.62 207 GLN A CA 1
ATOM 1675 C C . GLN A 1 207 ? -33.508 -60.369 -6.497 1.00 81.62 207 GLN A C 1
ATOM 1677 O O . GLN A 1 207 ? -34.581 -60.827 -6.885 1.00 81.62 207 GLN A O 1
ATOM 1682 N N . VAL A 1 208 ? -32.779 -59.564 -7.274 1.00 81.44 208 VAL A N 1
ATOM 1683 C CA . VAL A 1 208 ? -33.139 -59.202 -8.657 1.00 81.44 208 VAL A CA 1
ATOM 1684 C C . VAL A 1 208 ? -33.011 -60.407 -9.590 1.00 81.44 208 VAL A C 1
ATOM 1686 O O . VAL A 1 208 ? -33.825 -60.572 -10.495 1.00 81.44 208 VAL A O 1
ATOM 1689 N N . LYS A 1 209 ? -32.043 -61.297 -9.359 1.00 74.31 209 LYS A N 1
ATOM 1690 C CA . LYS A 1 209 ? -31.892 -62.544 -10.121 1.00 74.31 209 LYS A CA 1
ATOM 1691 C C . LYS A 1 209 ? -33.008 -63.552 -9.814 1.00 74.31 209 LYS A C 1
ATOM 1693 O O . LYS A 1 209 ? -33.493 -64.210 -10.731 1.00 74.31 209 LYS A O 1
ATOM 1698 N N . GLU A 1 210 ? -33.454 -63.619 -8.560 1.00 67.12 210 GLU A N 1
ATOM 1699 C CA . GLU A 1 210 ? -34.596 -64.431 -8.112 1.00 67.12 210 GLU A CA 1
ATOM 1700 C C . GLU A 1 210 ? -35.938 -63.872 -8.625 1.00 67.12 210 GLU A C 1
ATOM 1702 O O . GLU A 1 210 ? -36.774 -64.611 -9.143 1.00 67.12 210 GLU A O 1
ATOM 1707 N N . THR A 1 211 ? -36.139 -62.551 -8.559 1.00 60.22 211 THR A N 1
ATOM 1708 C CA . THR A 1 211 ? -37.381 -61.891 -9.017 1.00 60.22 211 THR A CA 1
ATOM 1709 C C . THR A 1 211 ? -37.443 -61.688 -10.537 1.00 60.22 211 THR A C 1
ATOM 1711 O O . THR A 1 211 ? -38.530 -61.633 -11.112 1.00 60.22 211 THR A O 1
ATOM 1714 N N . GLY A 1 212 ? -36.296 -61.651 -11.222 1.00 52.34 212 GLY A N 1
ATOM 1715 C CA . GLY A 1 212 ? -36.169 -61.527 -12.679 1.00 52.34 212 GLY A CA 1
ATOM 1716 C C . GLY A 1 212 ? -36.374 -62.828 -13.467 1.00 52.34 212 GLY A C 1
ATOM 1717 O O . GLY A 1 212 ? -36.391 -62.797 -14.698 1.00 52.34 212 GLY A O 1
ATOM 1718 N N . GLY A 1 213 ? -36.571 -63.967 -12.792 1.00 45.34 213 GLY A N 1
ATOM 1719 C CA . GLY A 1 213 ? -36.818 -65.275 -13.415 1.00 45.34 213 GLY A CA 1
ATOM 1720 C C . GLY A 1 213 ? -38.224 -65.477 -14.004 1.00 45.34 213 GLY A C 1
ATOM 1721 O O . GLY A 1 213 ? -38.493 -66.533 -14.575 1.00 45.34 213 GLY A O 1
ATOM 1722 N N . GLY A 1 214 ? -39.131 -64.497 -13.900 1.00 44.88 214 GLY A N 1
ATOM 1723 C CA . GLY A 1 214 ? -40.538 -64.693 -14.257 1.00 44.88 214 GLY A CA 1
ATOM 1724 C C . GLY A 1 214 ? -41.256 -63.473 -14.827 1.00 44.88 214 GLY A C 1
ATOM 1725 O O . GLY A 1 214 ? -42.194 -62.996 -14.204 1.00 44.88 214 GLY A O 1
ATOM 1726 N N . ASN A 1 215 ? -40.895 -63.007 -16.031 1.00 38.69 215 ASN A N 1
ATOM 1727 C CA . ASN A 1 215 ? -41.912 -62.550 -16.995 1.00 38.69 215 ASN A CA 1
ATOM 1728 C C . ASN A 1 215 ? -41.359 -62.382 -18.426 1.00 38.69 215 ASN A C 1
ATOM 1730 O O . ASN A 1 215 ? -40.601 -61.457 -18.714 1.00 38.69 215 ASN A O 1
ATOM 1734 N N . LYS A 1 216 ? -41.784 -63.261 -19.346 1.00 40.34 216 LYS A N 1
ATOM 1735 C CA . LYS A 1 216 ? -41.692 -63.061 -20.807 1.00 40.34 216 LYS A CA 1
ATOM 1736 C C . LYS A 1 216 ? -42.901 -62.225 -21.295 1.00 40.34 216 LYS A C 1
ATOM 1738 O O . LYS A 1 216 ? -43.909 -62.151 -20.599 1.00 40.34 216 LYS A O 1
ATOM 1743 N N . PRO A 1 217 ? -42.810 -61.580 -22.472 1.00 45.59 217 PRO A N 1
ATOM 1744 C CA . PRO A 1 217 ? -43.500 -60.333 -22.798 1.00 45.59 217 PRO A CA 1
ATOM 1745 C C . PRO A 1 217 ? -44.932 -60.534 -23.301 1.00 45.59 217 PRO A C 1
ATOM 1747 O O . PRO A 1 217 ? -45.245 -61.535 -23.941 1.00 45.59 217 PRO A O 1
ATOM 1750 N N . MET A 1 218 ? -45.774 -59.514 -23.121 1.00 34.28 218 MET A N 1
ATOM 1751 C CA . MET A 1 218 ? -47.086 -59.433 -23.759 1.00 34.28 218 MET A CA 1
ATOM 1752 C C . MET A 1 218 ? -47.115 -58.225 -24.706 1.00 34.28 218 MET A C 1
ATOM 1754 O O . MET A 1 218 ? -47.247 -57.077 -24.282 1.00 34.28 218 MET A O 1
ATOM 1758 N N . SER A 1 219 ? -46.953 -58.488 -26.005 1.00 42.78 219 SER A N 1
ATOM 1759 C CA . SER A 1 219 ? -47.131 -57.513 -27.081 1.00 42.78 219 SER A CA 1
ATOM 1760 C C . SER A 1 219 ? -48.622 -57.190 -27.251 1.00 42.78 219 SER A C 1
ATOM 1762 O O . SER A 1 219 ? -49.434 -58.055 -27.576 1.00 42.78 219 SER A O 1
ATOM 1764 N N . LYS A 1 220 ? -49.014 -55.929 -27.028 1.00 40.09 220 LYS A N 1
ATOM 1765 C CA . LYS A 1 220 ? -50.362 -55.444 -27.358 1.00 40.09 220 LYS A CA 1
ATOM 1766 C C . LYS A 1 220 ? -50.418 -54.988 -28.815 1.00 40.09 220 LYS A C 1
ATOM 1768 O O . LYS A 1 220 ? -49.733 -54.052 -29.215 1.00 40.09 220 LYS A O 1
ATOM 1773 N N . ALA A 1 221 ? -51.281 -55.660 -29.571 1.00 40.44 221 ALA A N 1
ATOM 1774 C CA . ALA A 1 221 ? -51.692 -55.335 -30.926 1.00 40.44 221 ALA A CA 1
ATOM 1775 C C . ALA A 1 221 ? -52.328 -53.934 -31.016 1.00 40.44 221 ALA A C 1
ATOM 1777 O O . ALA A 1 221 ? -53.278 -53.620 -30.297 1.00 40.44 221 ALA A O 1
ATOM 1778 N N . GLY A 1 222 ? -51.823 -53.111 -31.937 1.00 36.16 222 GLY A N 1
ATOM 1779 C CA . GLY A 1 222 ? -52.451 -51.863 -32.359 1.00 36.16 222 GLY A CA 1
ATOM 1780 C C . GLY A 1 222 ? -53.538 -52.130 -33.400 1.00 36.16 222 GLY A C 1
ATOM 1781 O O . GLY A 1 222 ? -53.284 -52.747 -34.430 1.00 36.16 222 GLY A O 1
ATOM 1782 N N . LYS A 1 223 ? -54.753 -51.644 -33.137 1.00 42.88 223 LYS A N 1
ATOM 1783 C CA . LYS A 1 223 ? -55.863 -51.588 -34.092 1.00 42.88 223 LYS A CA 1
ATOM 1784 C C . LYS A 1 223 ? -56.333 -50.133 -34.129 1.00 42.88 223 LYS A C 1
ATOM 1786 O O . LYS A 1 223 ? -56.916 -49.660 -33.157 1.00 42.88 223 LYS A O 1
ATOM 1791 N N . LYS A 1 224 ? -56.061 -49.419 -35.222 1.00 42.75 224 LYS A N 1
ATOM 1792 C CA . LYS A 1 224 ? -56.736 -48.160 -35.557 1.00 42.75 224 LYS A CA 1
ATOM 1793 C C . LYS A 1 224 ? -57.286 -48.263 -36.975 1.00 42.75 224 LYS A C 1
ATOM 1795 O O . LYS A 1 224 ? -56.558 -48.618 -37.898 1.00 42.75 224 LYS A O 1
ATOM 1800 N N . LYS A 1 225 ? -58.600 -48.043 -37.043 1.00 39.31 225 LYS A N 1
ATOM 1801 C CA . LYS A 1 225 ? -59.335 -47.560 -38.211 1.00 39.31 225 LYS A CA 1
ATOM 1802 C C . LYS A 1 225 ? -58.822 -46.181 -38.609 1.00 39.31 225 LYS A C 1
ATOM 1804 O O . LYS A 1 225 ? -58.333 -45.477 -37.693 1.00 39.31 225 LYS A O 1
#

Secondary structure (DSSP, 8-state):
-HHHHHHHHHHHHTT--HHHHHHHHHHHHHHHHHHHHTT--HHHHHHHHHHHHHHHHSEETTTEE----HHHHHHHHHHHHHTTGGGHHHHHHHHSPPP--------GGGG-PPPPPPPPGGGPPPHHHHHHHHHHHHHHHHHHHHHHHHHHHHHHHHHHHHHHSTTSTTS-HHHHHHHHHHHHHHHHHHHHHHHHHHHHHHHHHHHHHHHTTS----PPPP---

=== Feature glossary ===
Key to the feature types in this record:

Secondary structure (8-state, DSSP). Secondary structure is the local, repeating backbone conformation. DSSP classifies it into eight states by reading the hydrogen-bond network: three helix types (H, G, I), two β types (E, B), two non-regular types (T, S), and unstructured coil (-).

Backbone torsions (φ/ψ). Backbone dihedral angles. Every residue except chain termini has a φ (preceding-C → N → Cα → C) and a ψ (N → Cα → C → next-N). They are reported in degrees following the IUPAC sign convention. Secondary structure is essentially a statement about which (φ, ψ) basin each residue occupies.

Predicted aligned error. Predicted Aligned Error (PAE) is an AlphaFold confidence matrix: entry (i, j) is the expected error in the position of residue j, in ångströms, when the prediction is superimposed on the true structure at residue i. Low PAE within a block of residues means that block is internally rigid and well-predicted; high PAE between two blocks means their relative placement is uncertain even if each block individual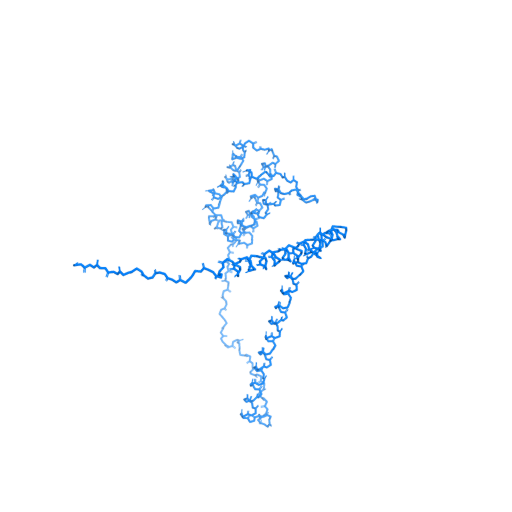ly is confident.

B-factor. B-factor (Debye–Waller factor) reflects atomic displacement in the crystal lattice. It is an experimental observable (units Å²), not a prediction; low values mean the atom is pinned down, high values mean it moves or is heterogeneous across the crystal.

Secondary structure (3-state, P-SEA). Three-state secondary structure (P-SEA) collapses the eight DSSP classes into helix (a), strand (b), and coil (c). P-SEA assigns these from Cα geometry alone — distances and angles — without requiring backbone oxygens, so it works on any Cα trace.

Sequence. Primary structure: the covalent order of the twenty standard amino acids along the backbone. Two proteins with the same sequence will (almost always) fold to the same structure; two with 30% identity often share a fold but not the details.

pLDDT. pLDDT is the predicted lDDT-Cα score: AlphaFold's confidence that the local environment of each residue (all inter-atomic distances within 15 Å) is correctly placed. It is a per-residue number between 0 and 100, with higher meaning more reliable.

InterPro / GO / CATH / organism. Functional annotations link the protein to curated databases. InterPro entries identify conserved domains and families by matching the sequence against member-database signatures (Pfam, PROSITE, CDD, …). Gene Ontology (GO) terms describe molecular function, biological process, and cellular component in a controlled vocabulary. CATH places the structure in a hierarchical fold classification (Class/Architecture/Topology/Homologous-superfamily). The organism is the source species.

Contact-map, Ramachandran, and PAE plots. Three diagnostic plots accompany the record. The Cα contact map visualizes the tertiary structure as a 2D adjacency matrix (8 Å cutoff, sequence-local contacts suppressed). The Ramachandran plot shows the distribution of backbone (φ, ψ) torsions, with points in the α and β basins reflecting secondary structure content. The PAE plot shows AlphaFold's inter-residue confidence as a color matrix.

mmCIF coordinates. The mmCIF table is the protein's shape written out atom by atom. For each backbone N, Cα, C, and carbonyl O, it records an (x, y, z) coordinate triple in Å plus the residue type, chain letter, and residue number.

Radius of gyration, Cα contacts, bounding box. Three whole-structure scalars: the radius of gyration (RMS distance of Cα from centroid, in Å), the count of Cα–Cα contacts (pairs closer than 8 Å and separated by more than four residues in sequence — i.e. tertiary, not local, contacts), and the bounding-box dimensions. Together they distinguish compact globular folds from extended fibres or disordered chains.

Foldseek 3Di. The Foldseek 3Di string encodes local tertiary geometry as a 20-letter alphabet — one character per residue — derived from the relative positions of nearby Cα atoms. Unlike the amino-acid sequence, 3Di is a direct function of the 3D structure, so two proteins with the same fold have similar 3Di strings even at low sequence identity.

Rendered structure images. Six rendered views show the 3D structure from the faces of a cube — i.e. along ±x, ±y, ±z. Rendering representation is drawn randomly per protein from cartoon (secondary-structure ribbons), sticks (backbone bonds), or molecular surface; coloring is either N→C rainbow (blue at the N-terminus through red at the C-terminus) or one color per chain.

Nearest PDB structures. The Foldseek neighbor list gives the closest experimentally determined structures in the PDB, ranked by structural alignment. TM-score near 1 means near-identical fold; near 0.3 means only rough topology match. This is how one finds what a novel AlphaFold prediction most resembles in the solved-structure universe.

Solvent-accessible sur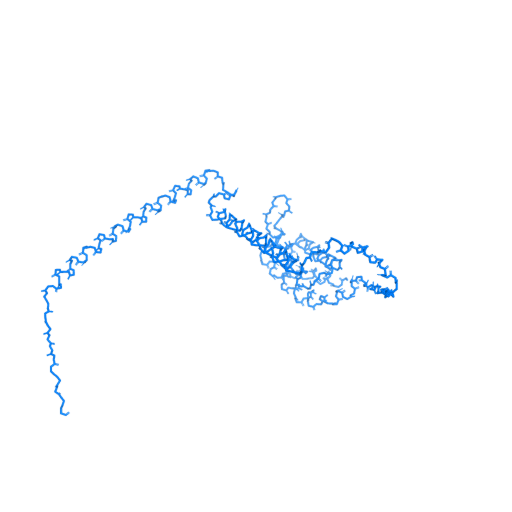face area. SASA measures how much of the protein is reachable by solvent. It is computed by rolling a water-sized probe over the atomic surface and summing the exposed area (Å²). Per-residue SASA distinguishes core (buried, low SASA) from surface (exposed, high SASA) residues; total SASA is a whole-molecule size measure.